Protein AF-A0A921GQU3-F1 (afdb_monomer)

Foldseek 3Di:
DAEAELVRVLVQLVVQLVVLCVVCVVVVVCVVVVHDDPPVVCLCVVQVQDSLNSSGFFAAQVYKYQLCSQADPVRQGPHDQADRVSDGPQWDWADDPPPDGIIIGGNVVVCCVVCVVVVVLLVLLVVLQDVVNDPADDQQVPLLQLQLLQPQDPVRDPPPVDDDPDDNVVSNVDLVVGQHADQAQVSLVSGDPVNNVRHPDHHDPVCSSVGNGNNDPVSVVCVVVSVVSCPNNDGD

Sequence (236 aa):
MRVLTAAEAAGARAAHEERADALTAAHRERKQRGEKHAVEDFLFTYYPFSPARLRRWHPGWRVGYEASADLDADGNPAIADVDEAGRRSWYVDEAGPEGTPAVRRADVERYLDERASAFSFMTRLLRASTLTRRRPEFGCFGLHEWAMVHRVPEGGQRHEDLPLRLSPTETDAVVERENLICSHLDAFRFFTPSAAPRNSMEPTRATQVDHDNPACLHVGMDLYKWAMKLTPLLPS

Mean predicted aligned error: 4.46 Å

Secondary structure (DSSP, 8-state):
-EEE-HHHHHHHHHHHHHHHHHHHHHHHHHHHTT---TTHHHHHHHS---HHHHTS--B-TTEEEEGGGGB-TTSSBSSTTB-TTSPBTTEEEEP-STTSPPEEEE-HHHHHHHHHHHHHHHHHHHHHTSTTTS----TTTTTHHHHTTTTPPTT--TTTTS--SS-HHHHHHHHHHSPB----HHHHTTS-TTTGGGBSS---TTTHHHH--TT-HHHHHHHHHHHHHHTTSSB-

pLDDT: mean 93.26, std 4.66, range [76.81, 98.31]

Organism: NCBI:txid173362

Structure (mmCIF, N/CA/C/O backbone):
data_AF-A0A921GQU3-F1
#
_entry.id   AF-A0A921GQU3-F1
#
loop_
_atom_site.group_PDB
_atom_site.id
_atom_site.type_symbol
_atom_site.label_atom_id
_atom_site.label_alt_id
_atom_site.label_comp_id
_atom_site.label_asym_id
_atom_site.label_entity_id
_atom_site.label_seq_id
_atom_site.pdbx_PDB_ins_code
_atom_site.Cartn_x
_atom_site.Cartn_y
_atom_site.Cartn_z
_atom_site.occupancy
_atom_site.B_iso_or_equiv
_atom_site.auth_seq_id
_atom_site.auth_comp_id
_atom_site.auth_asym_id
_atom_site.auth_atom_id
_atom_site.pdbx_PDB_model_num
ATOM 1 N N . MET A 1 1 ? 14.123 -14.969 -17.105 1.00 83.19 1 MET A N 1
ATOM 2 C CA . MET A 1 1 ? 13.448 -13.659 -16.981 1.00 83.19 1 MET A CA 1
ATOM 3 C C . MET A 1 1 ? 12.804 -13.360 -18.327 1.00 83.19 1 MET A C 1
ATOM 5 O O . MET A 1 1 ? 13.468 -13.596 -19.327 1.00 83.19 1 MET A O 1
ATOM 9 N N . ARG A 1 2 ? 11.529 -12.951 -18.384 1.00 95.19 2 ARG A N 1
ATOM 10 C CA . ARG A 1 2 ? 10.907 -12.515 -19.654 1.00 95.19 2 ARG A CA 1
ATOM 11 C C . ARG A 1 2 ? 11.438 -11.119 -19.980 1.00 95.19 2 ARG A C 1
ATOM 13 O O . ARG A 1 2 ? 11.508 -10.305 -19.066 1.00 95.19 2 ARG A O 1
ATOM 20 N N . VAL A 1 3 ? 11.795 -10.848 -21.231 1.00 96.88 3 VAL A N 1
ATOM 21 C CA . VAL A 1 3 ? 12.206 -9.508 -21.675 1.00 96.88 3 VAL A CA 1
ATOM 22 C C . VAL A 1 3 ? 11.140 -8.962 -22.615 1.00 96.88 3 VAL A C 1
ATOM 24 O O . VAL A 1 3 ? 10.698 -9.683 -23.506 1.00 96.88 3 VAL A O 1
ATOM 27 N N . LEU A 1 4 ? 10.684 -7.737 -22.360 1.00 98.00 4 LEU A N 1
ATOM 28 C CA . LEU A 1 4 ? 9.770 -7.004 -23.233 1.00 98.00 4 LEU A CA 1
ATOM 29 C C . LEU A 1 4 ? 10.567 -6.125 -24.197 1.00 98.00 4 LEU A C 1
ATOM 31 O O . LEU A 1 4 ? 11.513 -5.454 -23.785 1.00 98.00 4 LEU A O 1
ATOM 35 N N . THR A 1 5 ? 10.141 -6.085 -25.453 1.00 97.06 5 THR A N 1
ATOM 36 C CA . THR A 1 5 ? 10.584 -5.064 -26.413 1.00 97.06 5 THR A CA 1
ATOM 37 C C . THR A 1 5 ? 10.170 -3.666 -25.943 1.00 97.06 5 THR A C 1
ATOM 39 O O . THR A 1 5 ? 9.252 -3.522 -25.124 1.00 97.06 5 THR A O 1
ATOM 42 N N . ALA A 1 6 ? 10.782 -2.616 -26.493 1.00 95.25 6 ALA A N 1
ATOM 43 C CA . ALA A 1 6 ? 10.410 -1.243 -26.162 1.00 95.25 6 ALA A CA 1
ATOM 44 C C . ALA A 1 6 ? 8.920 -0.957 -26.422 1.00 95.25 6 ALA A C 1
ATOM 46 O O . ALA A 1 6 ? 8.252 -0.325 -25.603 1.00 95.25 6 ALA A O 1
ATOM 47 N N . ALA A 1 7 ? 8.370 -1.493 -27.518 1.00 96.12 7 ALA A N 1
ATOM 48 C CA . ALA A 1 7 ? 6.959 -1.341 -27.869 1.00 96.12 7 ALA A CA 1
ATOM 49 C C . ALA A 1 7 ? 6.021 -2.063 -26.884 1.00 96.12 7 ALA A C 1
ATOM 51 O O . ALA A 1 7 ? 5.015 -1.493 -26.460 1.00 96.12 7 ALA A O 1
ATOM 52 N N . GLU A 1 8 ? 6.350 -3.293 -26.475 1.00 98.00 8 GLU A N 1
ATOM 53 C CA . GLU A 1 8 ? 5.564 -4.027 -25.473 1.00 98.00 8 GLU A CA 1
ATOM 54 C C . GLU A 1 8 ? 5.584 -3.327 -24.109 1.00 98.00 8 GLU A C 1
ATOM 56 O O . GLU A 1 8 ? 4.548 -3.234 -23.448 1.00 98.00 8 GLU A O 1
ATOM 61 N N . ALA A 1 9 ? 6.746 -2.820 -23.688 1.00 97.38 9 ALA A N 1
ATOM 62 C CA . ALA A 1 9 ? 6.887 -2.084 -22.437 1.00 97.38 9 ALA A CA 1
ATOM 63 C C . ALA A 1 9 ? 6.115 -0.757 -22.467 1.00 97.38 9 ALA A C 1
ATOM 65 O O . ALA A 1 9 ? 5.384 -0.457 -21.523 1.00 97.38 9 ALA A O 1
ATOM 66 N N . ALA A 1 10 ? 6.195 -0.004 -23.569 1.00 95.50 10 ALA A N 1
ATOM 67 C CA . ALA A 1 10 ? 5.419 1.219 -23.758 1.00 95.50 10 ALA A CA 1
ATOM 68 C C . ALA A 1 10 ? 3.904 0.950 -23.730 1.00 95.50 10 ALA A C 1
ATOM 70 O O . ALA A 1 10 ? 3.165 1.680 -23.068 1.00 95.50 10 ALA A O 1
ATOM 71 N N . GLY A 1 11 ? 3.445 -0.128 -24.376 1.00 97.12 11 GLY A N 1
ATOM 72 C CA . GLY A 1 11 ? 2.043 -0.550 -24.338 1.00 97.12 11 GLY A CA 1
ATOM 73 C C . GLY A 1 11 ? 1.579 -0.953 -22.934 1.00 97.12 11 GLY A C 1
ATOM 74 O O . GLY A 1 11 ? 0.524 -0.512 -22.478 1.00 97.12 11 GLY A O 1
ATOM 75 N N . ALA A 1 12 ? 2.382 -1.739 -22.210 1.00 97.94 12 ALA A N 1
ATOM 76 C CA . ALA A 1 12 ? 2.083 -2.135 -20.832 1.00 97.94 12 ALA A CA 1
ATOM 77 C C . ALA A 1 12 ? 2.052 -0.932 -19.873 1.00 97.94 12 ALA A C 1
ATOM 79 O O . ALA A 1 12 ? 1.165 -0.853 -19.017 1.00 97.94 12 ALA A O 1
ATOM 80 N N . ARG A 1 13 ? 2.979 0.021 -20.049 1.00 96.94 13 ARG A N 1
ATOM 81 C CA . ARG A 1 13 ? 3.001 1.294 -19.322 1.00 96.94 13 ARG A CA 1
ATOM 82 C C . ARG A 1 13 ? 1.731 2.092 -19.586 1.00 96.94 13 ARG A C 1
ATOM 84 O O . ARG A 1 13 ? 1.039 2.418 -18.629 1.00 96.94 13 ARG A O 1
ATOM 91 N N . ALA A 1 14 ? 1.389 2.346 -20.849 1.00 96.56 14 ALA A N 1
ATOM 92 C CA . ALA A 1 14 ? 0.196 3.112 -21.212 1.00 96.56 14 ALA A CA 1
ATOM 93 C C . ALA A 1 14 ? -1.087 2.489 -20.634 1.00 96.56 14 ALA A C 1
ATOM 95 O O . ALA A 1 14 ? -1.894 3.188 -20.026 1.00 96.56 14 ALA A O 1
ATOM 96 N N . ALA A 1 15 ? -1.231 1.163 -20.725 1.00 98.31 15 ALA A N 1
ATOM 97 C CA . ALA A 1 15 ? -2.379 0.455 -20.162 1.00 98.31 15 ALA A CA 1
ATOM 98 C C . ALA A 1 15 ? -2.461 0.563 -18.628 1.00 98.31 15 ALA A C 1
ATOM 100 O O . ALA A 1 15 ? -3.554 0.592 -18.064 1.00 98.31 15 ALA A O 1
ATOM 101 N N . HIS A 1 16 ? -1.325 0.573 -17.922 1.00 97.94 16 HIS A N 1
ATOM 102 C CA . HIS A 1 16 ? -1.306 0.798 -16.472 1.00 97.94 16 HIS A CA 1
ATOM 103 C C . HIS A 1 16 ? -1.653 2.237 -16.109 1.00 97.94 16 HIS A C 1
ATOM 105 O O . HIS A 1 16 ? -2.463 2.471 -15.213 1.00 97.94 16 HIS A O 1
ATOM 111 N N . GLU A 1 17 ? -1.066 3.190 -16.825 1.00 97.25 17 GLU A N 1
ATOM 112 C CA . GLU A 1 17 ? -1.323 4.610 -16.634 1.00 97.25 17 GLU A CA 1
ATOM 113 C C . GLU A 1 17 ? -2.805 4.939 -16.815 1.00 97.25 17 GLU A C 1
ATOM 115 O O . GLU A 1 17 ? -3.371 5.604 -15.954 1.00 97.25 17 GLU A O 1
ATOM 120 N N . GLU A 1 18 ? -3.460 4.389 -17.840 1.00 98.31 18 GLU A N 1
ATOM 121 C CA . GLU A 1 18 ? -4.902 4.543 -18.064 1.00 98.31 18 GLU A CA 1
ATOM 122 C C . GLU A 1 18 ? -5.732 4.019 -16.880 1.00 98.31 18 GLU A C 1
ATOM 124 O O . GLU A 1 18 ? -6.615 4.720 -16.379 1.00 98.31 18 GLU A O 1
ATOM 129 N N . ARG A 1 19 ? -5.424 2.818 -16.365 1.00 98.12 19 ARG A N 1
ATOM 130 C CA . ARG A 1 19 ? -6.120 2.256 -15.190 1.00 98.12 19 ARG A CA 1
ATOM 131 C C . ARG A 1 19 ? -5.921 3.123 -13.949 1.00 98.12 19 ARG A C 1
ATOM 133 O O . ARG A 1 19 ? -6.881 3.406 -13.233 1.00 98.12 19 ARG A O 1
ATOM 140 N N . ALA A 1 20 ? -4.684 3.538 -13.680 1.00 96.81 20 ALA A N 1
ATOM 141 C CA . ALA A 1 20 ? -4.363 4.406 -12.552 1.00 96.81 20 ALA A CA 1
ATOM 142 C C . ALA A 1 20 ? -5.033 5.781 -12.691 1.00 96.81 20 ALA A C 1
ATOM 144 O O . ALA A 1 20 ? -5.489 6.363 -11.699 1.00 96.81 20 ALA A O 1
ATOM 145 N N . ASP A 1 21 ? -5.135 6.284 -13.921 1.00 97.56 21 ASP A N 1
ATOM 146 C CA . ASP A 1 21 ? -5.785 7.545 -14.220 1.00 97.56 21 ASP A CA 1
ATOM 147 C C 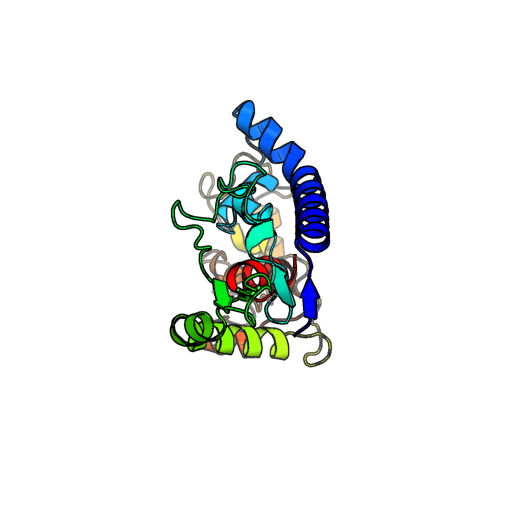. ASP A 1 21 ? -7.294 7.470 -14.016 1.00 97.56 21 ASP A C 1
ATOM 149 O O . ASP A 1 21 ? -7.850 8.370 -13.386 1.00 97.56 21 ASP A O 1
ATOM 153 N N . ALA A 1 22 ? -7.936 6.383 -14.439 1.00 97.94 22 ALA A N 1
ATOM 154 C CA . ALA A 1 22 ? -9.347 6.136 -14.170 1.00 97.94 22 ALA A CA 1
ATOM 155 C C . ALA A 1 22 ? -9.633 6.021 -12.661 1.00 97.94 22 ALA A C 1
ATOM 157 O O . ALA A 1 22 ? -10.546 6.669 -12.153 1.00 97.94 22 ALA A O 1
ATOM 158 N N . LEU A 1 23 ? -8.816 5.262 -11.919 1.00 95.56 23 LEU A N 1
ATOM 159 C CA . LEU A 1 23 ? -8.999 5.047 -10.476 1.00 95.56 23 LEU A CA 1
ATOM 160 C C . LEU A 1 23 ? -8.800 6.313 -9.631 1.00 95.56 23 LEU A C 1
ATOM 162 O O . LEU A 1 23 ? -9.312 6.389 -8.517 1.00 95.56 23 LEU A O 1
ATOM 166 N N . THR A 1 24 ? -8.043 7.297 -10.126 1.00 95.94 24 THR A N 1
ATOM 167 C CA . THR A 1 24 ? -7.704 8.513 -9.366 1.00 95.94 24 THR A CA 1
ATOM 168 C C . THR A 1 24 ? -8.337 9.793 -9.914 1.00 95.94 24 THR A C 1
ATOM 170 O O . THR A 1 24 ? -8.099 10.865 -9.352 1.00 95.94 24 THR A O 1
ATOM 173 N N . ALA A 1 25 ? -9.162 9.706 -10.965 1.00 96.31 25 ALA A N 1
ATOM 174 C CA . ALA A 1 25 ? -9.786 10.854 -11.628 1.00 96.31 25 ALA A CA 1
ATOM 175 C C . ALA A 1 25 ? -10.533 11.770 -10.645 1.00 96.31 25 ALA A C 1
ATOM 177 O O . ALA A 1 25 ? -10.170 12.940 -10.507 1.00 96.31 25 ALA A O 1
ATOM 178 N N . ALA A 1 26 ? -11.477 11.216 -9.877 1.00 95.12 26 ALA A N 1
ATOM 179 C CA . ALA A 1 26 ? -12.305 11.981 -8.945 1.00 95.12 26 ALA A CA 1
ATOM 180 C C . ALA A 1 26 ? -11.476 12.694 -7.856 1.00 95.12 26 ALA A C 1
ATOM 182 O O . ALA A 1 26 ? -11.699 13.872 -7.564 1.00 95.12 26 ALA A O 1
ATOM 183 N N . HIS A 1 27 ? -10.464 12.023 -7.291 1.00 94.38 27 HIS A N 1
ATOM 184 C CA . HIS A 1 27 ? -9.553 12.643 -6.324 1.00 94.38 27 HIS A CA 1
ATOM 185 C C . HIS A 1 27 ? -8.763 13.807 -6.935 1.00 94.38 27 HIS A C 1
ATOM 187 O O . HIS A 1 27 ? -8.648 14.864 -6.312 1.00 94.38 27 HIS A O 1
ATOM 193 N N . ARG A 1 28 ? -8.247 13.663 -8.162 1.00 94.12 28 ARG A N 1
ATOM 194 C CA . ARG A 1 28 ? -7.507 14.746 -8.830 1.00 94.12 28 ARG A CA 1
ATOM 195 C C . ARG A 1 28 ? -8.396 15.941 -9.158 1.00 94.12 28 ARG A C 1
ATOM 197 O O . ARG A 1 28 ? -7.975 17.069 -8.920 1.00 94.12 28 ARG A O 1
ATOM 204 N N . GLU A 1 29 ? -9.607 15.706 -9.655 1.00 95.88 29 GLU A N 1
ATOM 205 C CA . GLU A 1 29 ? -10.573 16.763 -9.979 1.00 95.88 29 GLU A CA 1
ATOM 206 C C . GLU A 1 29 ? -10.979 17.570 -8.741 1.00 95.88 29 GLU A C 1
ATOM 208 O O . GLU A 1 29 ? -11.019 18.801 -8.785 1.00 95.88 29 GLU A O 1
ATOM 213 N N . ARG A 1 30 ? -11.243 16.904 -7.608 1.00 95.75 30 ARG A N 1
ATOM 214 C CA . ARG A 1 30 ? -11.523 17.591 -6.334 1.00 95.75 30 ARG A CA 1
ATOM 215 C C . ARG A 1 30 ? -10.311 18.371 -5.838 1.00 95.75 30 ARG A C 1
ATOM 217 O O . ARG A 1 30 ? -10.444 19.537 -5.477 1.00 95.75 30 ARG A O 1
ATOM 224 N N . LYS A 1 31 ? -9.116 17.775 -5.904 1.00 92.94 31 LYS A N 1
ATOM 225 C CA . LYS A 1 31 ? -7.873 18.428 -5.475 1.00 92.94 31 LYS A CA 1
ATOM 226 C C . LYS A 1 31 ? -7.566 19.695 -6.276 1.00 92.94 31 LYS A C 1
ATOM 228 O O . LYS A 1 31 ? -7.137 20.680 -5.683 1.00 92.94 31 LYS A O 1
ATOM 233 N N . GLN A 1 32 ? -7.815 19.701 -7.587 1.00 94.00 32 GLN A N 1
ATOM 234 C CA . GLN A 1 32 ? -7.666 20.897 -8.429 1.00 94.00 32 GLN A CA 1
ATOM 235 C C . GLN A 1 32 ? -8.627 22.025 -8.030 1.00 94.00 32 GLN A C 1
ATOM 237 O O . GLN A 1 32 ? -8.279 23.196 -8.150 1.00 94.00 32 GLN A O 1
ATOM 242 N N . ARG A 1 33 ? -9.812 21.678 -7.516 1.00 96.56 33 ARG A N 1
ATOM 243 C CA . ARG A 1 33 ? -10.824 22.627 -7.026 1.00 96.56 33 ARG A CA 1
ATOM 244 C C . ARG A 1 33 ? -10.669 22.978 -5.539 1.00 96.56 33 ARG A C 1
ATOM 246 O O . ARG A 1 33 ? -11.445 23.773 -5.025 1.00 96.56 33 ARG A O 1
ATOM 253 N N . GLY A 1 34 ? -9.682 22.405 -4.844 1.00 94.62 34 GLY A N 1
ATOM 254 C CA . GLY A 1 34 ? -9.485 22.598 -3.403 1.00 94.62 34 GLY A CA 1
ATOM 255 C C . GLY A 1 34 ? -10.554 21.934 -2.524 1.00 94.62 34 GLY A C 1
ATOM 256 O O . GLY A 1 34 ? -10.691 22.289 -1.355 1.00 94.62 34 GLY A O 1
ATOM 257 N N . GLU A 1 35 ? -11.312 20.980 -3.066 1.00 94.56 35 GLU A N 1
ATOM 258 C CA . GLU A 1 35 ? -12.376 20.276 -2.349 1.00 94.56 35 GLU A CA 1
ATOM 259 C C . GLU A 1 35 ? -11.834 19.069 -1.581 1.00 94.56 35 GLU A C 1
ATOM 261 O O . GLU A 1 35 ? -11.020 18.303 -2.102 1.00 94.56 35 GLU A O 1
ATOM 266 N N . LYS A 1 36 ? -12.325 18.878 -0.352 1.00 90.94 36 LYS A N 1
ATOM 267 C CA . LYS A 1 36 ? -11.983 17.728 0.491 1.00 90.94 36 LYS A CA 1
ATOM 268 C C . LYS A 1 36 ? -13.001 16.605 0.332 1.00 90.94 36 LYS A C 1
ATOM 270 O O . LYS A 1 36 ? -14.198 16.850 0.209 1.00 90.94 36 LYS A O 1
ATOM 275 N N . HIS A 1 37 ? -12.531 15.370 0.431 1.00 91.25 37 HIS A N 1
ATOM 276 C CA . HIS A 1 37 ? -13.357 14.178 0.525 1.00 91.25 37 HIS A CA 1
ATOM 277 C C . HIS A 1 37 ? -12.858 13.279 1.658 1.00 91.25 37 HIS A C 1
ATOM 279 O O . HIS A 1 37 ? -11.796 12.665 1.560 1.00 91.25 37 HIS A O 1
ATOM 285 N N . ALA A 1 38 ? -13.665 13.141 2.712 1.00 84.12 38 ALA A N 1
ATOM 286 C CA . ALA A 1 38 ? -13.252 12.529 3.976 1.00 84.12 38 ALA A CA 1
ATOM 287 C C . ALA A 1 38 ? -12.693 11.095 3.853 1.00 84.12 38 ALA A C 1
ATOM 289 O O . ALA A 1 38 ? -11.791 10.733 4.603 1.00 84.12 38 ALA A O 1
ATOM 290 N N . VAL A 1 39 ? -13.191 10.293 2.901 1.00 85.50 39 VAL A N 1
ATOM 291 C CA . VAL A 1 39 ? -12.731 8.904 2.688 1.00 85.50 39 VAL A CA 1
ATOM 292 C C . VAL A 1 39 ? -11.579 8.814 1.681 1.00 85.50 39 VAL A C 1
ATOM 294 O O . VAL A 1 39 ? -10.496 8.351 2.019 1.00 85.50 39 VAL A O 1
ATOM 297 N N . GLU A 1 40 ? -11.780 9.254 0.437 1.00 88.56 40 GLU A N 1
ATOM 298 C CA . GLU A 1 40 ? -10.748 9.155 -0.605 1.00 88.56 40 GLU A CA 1
ATOM 299 C C . GLU A 1 40 ? -9.445 9.899 -0.270 1.00 88.56 40 GLU A C 1
ATOM 301 O O . GLU A 1 40 ? -8.365 9.379 -0.546 1.00 88.56 40 GLU A O 1
ATOM 306 N N . ASP A 1 41 ? -9.498 11.073 0.367 1.00 88.38 41 ASP A N 1
ATOM 307 C CA . ASP A 1 41 ? -8.269 11.798 0.722 1.00 88.38 41 ASP A CA 1
ATOM 308 C C . ASP A 1 41 ? -7.492 11.076 1.829 1.00 88.38 41 ASP A C 1
ATOM 310 O O . ASP A 1 41 ? -6.255 11.100 1.861 1.00 88.38 41 ASP A O 1
ATOM 314 N N . PHE A 1 42 ? -8.209 10.372 2.711 1.00 87.00 42 PHE A N 1
ATOM 315 C CA . PHE A 1 42 ? -7.597 9.559 3.751 1.00 87.00 42 PHE A CA 1
ATOM 316 C C . PHE A 1 42 ? -6.743 8.437 3.156 1.00 87.00 42 PHE A C 1
ATOM 318 O O . PHE A 1 42 ? -5.673 8.176 3.696 1.00 87.00 42 PHE A O 1
ATOM 325 N N . LEU A 1 43 ? -7.119 7.843 2.014 1.00 87.38 43 LEU A N 1
ATOM 326 C CA . LEU A 1 43 ? -6.326 6.791 1.360 1.00 87.38 43 LEU A CA 1
ATOM 327 C C . LEU A 1 43 ? -4.877 7.239 1.108 1.00 87.38 43 LEU A C 1
ATOM 329 O O . LEU A 1 43 ? -3.939 6.513 1.435 1.00 87.38 43 LEU A O 1
ATOM 333 N N . PHE A 1 44 ? -4.701 8.451 0.578 1.00 87.69 44 PHE A N 1
ATOM 334 C CA . PHE A 1 44 ? -3.394 9.012 0.213 1.00 87.69 44 PHE A CA 1
ATOM 335 C C . PHE A 1 44 ? -2.650 9.664 1.383 1.00 87.69 44 PHE A C 1
ATOM 337 O O . PHE A 1 44 ? -1.451 9.931 1.285 1.00 87.69 44 PHE A O 1
ATOM 344 N N . THR A 1 45 ? -3.357 9.928 2.482 1.00 85.69 45 THR A N 1
ATOM 345 C CA . THR A 1 45 ? -2.772 10.477 3.711 1.00 85.69 45 THR A CA 1
ATOM 346 C C . THR A 1 45 ? -2.323 9.355 4.650 1.00 85.69 45 THR A C 1
ATOM 348 O O . THR A 1 45 ? -1.252 9.429 5.247 1.00 85.69 45 THR A O 1
ATOM 351 N N . TYR A 1 46 ? -3.123 8.292 4.750 1.00 88.12 46 TYR A N 1
ATOM 352 C CA . TYR A 1 46 ? -2.851 7.113 5.567 1.00 88.12 46 TYR A CA 1
ATOM 353 C C . TYR A 1 46 ? -1.786 6.219 4.931 1.00 88.12 46 TYR A C 1
ATOM 355 O O . TYR A 1 46 ? -0.831 5.816 5.598 1.00 88.12 46 TYR A O 1
ATOM 363 N N . TYR A 1 47 ? -1.905 5.955 3.627 1.00 89.06 47 TYR A N 1
ATOM 364 C CA . TYR A 1 47 ? -0.862 5.303 2.849 1.00 89.06 47 TYR A CA 1
ATOM 365 C C . TYR A 1 47 ? -0.146 6.360 2.002 1.00 89.06 47 TYR A C 1
ATOM 367 O O . TYR A 1 47 ? -0.759 6.897 1.081 1.00 89.06 47 TYR A O 1
ATOM 375 N N . PRO A 1 48 ? 1.146 6.657 2.251 1.00 87.19 48 PRO A N 1
ATOM 376 C CA . PRO A 1 48 ? 1.892 7.705 1.545 1.00 87.19 48 PRO A CA 1
ATOM 377 C C . PRO A 1 48 ? 2.288 7.290 0.109 1.00 87.19 48 PRO A C 1
ATOM 379 O O . PRO A 1 48 ? 3.453 7.368 -0.303 1.00 87.19 48 PRO A O 1
ATOM 382 N N . PHE A 1 49 ? 1.307 6.837 -0.672 1.00 91.50 49 PHE A N 1
ATOM 383 C CA . PHE A 1 49 ? 1.415 6.404 -2.057 1.00 91.50 49 PHE A CA 1
ATOM 384 C C . PHE A 1 49 ? 0.558 7.302 -2.940 1.00 91.50 49 PHE A C 1
ATOM 386 O O . PHE A 1 49 ? -0.611 7.027 -3.186 1.00 91.50 49 PHE A O 1
ATOM 393 N N . SER A 1 50 ? 1.134 8.424 -3.369 1.00 92.56 50 SER A N 1
ATOM 394 C CA . SER A 1 50 ? 0.409 9.438 -4.138 1.00 92.56 50 SER A CA 1
ATOM 395 C C . SER A 1 50 ? -0.132 8.895 -5.470 1.00 92.56 50 SER A C 1
ATOM 397 O O . SER A 1 50 ? 0.450 7.957 -6.021 1.00 92.56 50 SER A O 1
ATOM 399 N N . PRO A 1 51 ? -1.157 9.540 -6.065 1.00 93.69 51 PRO A N 1
ATOM 400 C CA . PRO A 1 51 ? -1.640 9.189 -7.404 1.00 93.69 51 PRO A CA 1
ATOM 401 C C . PRO A 1 51 ? -0.520 9.120 -8.451 1.00 93.69 51 PRO A C 1
ATOM 403 O O . PRO A 1 51 ? -0.476 8.202 -9.261 1.00 93.69 51 PRO A O 1
ATOM 406 N N . ALA A 1 52 ? 0.452 10.036 -8.379 1.00 93.06 52 ALA A N 1
ATOM 407 C CA . ALA A 1 52 ? 1.607 10.043 -9.275 1.00 93.06 52 ALA A CA 1
ATOM 408 C C . ALA A 1 52 ? 2.533 8.828 -9.090 1.00 93.06 52 ALA A C 1
ATOM 410 O O . ALA A 1 52 ? 3.140 8.386 -10.057 1.00 93.06 52 ALA A O 1
ATOM 411 N N . ARG A 1 53 ? 2.665 8.286 -7.869 1.00 93.31 53 ARG A N 1
ATOM 412 C CA . ARG A 1 53 ? 3.410 7.038 -7.627 1.00 93.31 53 ARG A CA 1
ATOM 413 C C . ARG A 1 53 ? 2.609 5.819 -8.074 1.00 93.31 53 ARG A C 1
ATOM 415 O O . ARG A 1 53 ? 3.190 4.938 -8.689 1.00 93.31 53 ARG A O 1
ATOM 422 N N . LEU A 1 54 ? 1.299 5.802 -7.821 1.00 94.31 54 LEU A N 1
ATOM 423 C CA . LEU A 1 54 ? 0.398 4.740 -8.280 1.00 94.31 54 LEU A CA 1
ATOM 424 C C . LEU A 1 54 ? 0.391 4.614 -9.808 1.00 94.31 54 LEU A C 1
ATOM 426 O O . LEU A 1 54 ? 0.389 3.504 -10.330 1.00 94.31 54 LEU A O 1
ATOM 430 N N . ARG A 1 55 ? 0.460 5.745 -10.516 1.00 95.44 55 ARG A N 1
ATOM 431 C CA . ARG A 1 55 ? 0.539 5.812 -11.980 1.00 95.44 55 ARG A CA 1
ATOM 432 C C . ARG A 1 55 ? 1.845 5.248 -12.558 1.00 95.44 55 ARG A C 1
ATOM 434 O O . ARG A 1 55 ? 1.888 4.938 -13.742 1.00 95.44 55 ARG A O 1
ATOM 441 N N . ARG A 1 56 ? 2.911 5.081 -11.762 1.00 95.38 56 ARG A N 1
ATOM 442 C CA . ARG A 1 56 ? 4.183 4.524 -12.257 1.00 95.38 56 ARG A CA 1
ATOM 443 C C . ARG A 1 56 ? 4.037 3.035 -12.522 1.00 95.38 56 ARG A C 1
ATOM 445 O O . ARG A 1 56 ? 3.645 2.271 -11.643 1.00 95.38 56 ARG A O 1
ATOM 452 N N . TRP A 1 57 ? 4.391 2.638 -13.735 1.00 96.62 57 TRP A N 1
ATOM 453 C CA . TRP A 1 57 ? 4.359 1.247 -14.152 1.00 96.62 57 TRP A CA 1
ATOM 454 C C . TRP A 1 57 ? 5.609 0.490 -13.697 1.00 96.62 57 TRP A C 1
ATOM 456 O O . TRP A 1 57 ? 6.741 0.948 -13.886 1.00 96.62 57 TRP A O 1
ATOM 466 N N . HIS A 1 58 ? 5.407 -0.699 -13.138 1.00 96.44 58 HIS A N 1
ATOM 467 C CA . HIS A 1 58 ? 6.456 -1.628 -12.749 1.00 96.44 58 HIS A CA 1
ATOM 468 C C . HIS A 1 58 ? 6.150 -3.013 -13.343 1.00 96.44 58 HIS A C 1
ATOM 470 O O . HIS A 1 58 ? 5.086 -3.566 -13.077 1.00 96.44 58 HIS A O 1
ATOM 476 N N . PRO A 1 59 ? 7.058 -3.623 -14.126 1.00 96.88 59 PRO A N 1
ATOM 477 C CA . PRO A 1 59 ? 6.818 -4.942 -14.722 1.00 96.88 59 PRO A CA 1
ATOM 478 C C . PRO A 1 59 ? 6.985 -6.110 -13.729 1.00 96.88 59 PRO A C 1
ATOM 480 O O . PRO A 1 59 ? 6.657 -7.255 -14.046 1.00 96.88 59 PRO A O 1
ATOM 483 N N . GLY A 1 60 ? 7.493 -5.835 -12.524 1.00 97.50 60 GLY A N 1
ATOM 484 C CA . GLY A 1 60 ? 7.844 -6.831 -11.517 1.00 97.50 60 GLY A CA 1
ATOM 485 C C . GLY A 1 60 ? 9.227 -7.460 -11.726 1.00 97.50 60 GLY A C 1
ATOM 486 O O . GLY A 1 60 ? 9.839 -7.367 -12.786 1.00 97.50 60 GLY A O 1
ATOM 487 N N . TRP A 1 61 ? 9.732 -8.146 -10.700 1.00 96.81 61 TRP A N 1
ATOM 488 C CA . TRP A 1 61 ? 11.125 -8.620 -10.647 1.00 96.81 61 TRP A CA 1
ATOM 489 C C . TRP A 1 61 ? 11.482 -9.714 -11.663 1.00 96.81 61 TRP A C 1
ATOM 491 O O . TRP A 1 61 ? 12.655 -9.965 -11.923 1.00 96.81 61 TRP A O 1
ATOM 501 N N . ARG A 1 62 ? 10.480 -10.403 -12.225 1.00 96.94 62 ARG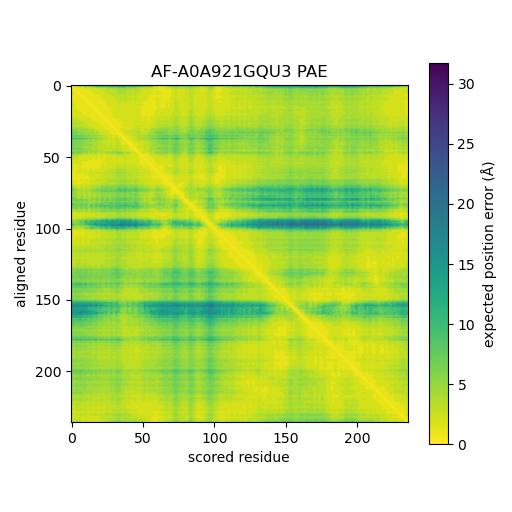 A N 1
ATOM 502 C CA . ARG A 1 62 ? 10.677 -11.498 -13.196 1.00 96.94 62 ARG A CA 1
ATOM 503 C C . ARG A 1 62 ? 10.726 -11.032 -14.647 1.00 96.94 62 ARG A C 1
ATOM 505 O O . ARG A 1 62 ? 10.865 -11.879 -15.542 1.00 96.94 62 ARG A O 1
ATOM 512 N N . VAL A 1 63 ? 10.578 -9.731 -14.874 1.00 98.00 63 VAL A N 1
ATOM 513 C CA . VAL A 1 63 ? 10.449 -9.136 -16.197 1.00 98.00 63 VAL A CA 1
ATOM 514 C C . VAL A 1 63 ? 11.455 -7.997 -16.343 1.00 98.00 63 VAL A C 1
ATOM 516 O O . VAL A 1 63 ? 11.492 -7.079 -15.526 1.00 98.00 63 VAL A O 1
ATOM 519 N N . GLY A 1 64 ? 12.269 -8.078 -17.391 1.00 97.31 64 GLY A N 1
ATOM 520 C CA . GLY A 1 64 ? 13.069 -6.965 -17.894 1.00 97.31 64 GLY A CA 1
ATOM 521 C C . GLY A 1 64 ? 12.418 -6.359 -19.137 1.00 97.31 64 GLY A C 1
ATOM 522 O O . GLY A 1 64 ? 11.489 -6.938 -19.704 1.00 97.31 64 GLY A O 1
ATOM 523 N N . TYR A 1 65 ? 12.893 -5.203 -19.572 1.00 97.12 65 TYR A N 1
ATOM 524 C CA . TYR A 1 65 ? 12.447 -4.545 -20.798 1.00 97.12 65 TYR A CA 1
ATOM 525 C C . TYR A 1 65 ? 13.592 -3.769 -21.435 1.00 97.12 65 TYR A C 1
ATOM 527 O O . TYR A 1 65 ? 14.536 -3.397 -20.746 1.00 97.12 65 TYR A O 1
ATOM 535 N N . GLU A 1 66 ? 13.535 -3.536 -22.741 1.00 96.06 66 GLU A N 1
ATOM 536 C CA . GLU A 1 66 ? 14.519 -2.689 -23.421 1.00 96.06 66 GLU A CA 1
ATOM 537 C C . GLU A 1 66 ? 14.539 -1.285 -22.792 1.00 96.06 66 GLU A C 1
ATOM 539 O O . GLU A 1 66 ? 13.506 -0.619 -22.711 1.00 96.06 66 GLU A O 1
ATOM 544 N N . ALA A 1 67 ? 15.710 -0.829 -22.337 1.00 93.88 67 ALA A N 1
ATOM 545 C CA . ALA A 1 67 ? 15.863 0.433 -21.603 1.00 93.88 67 ALA A CA 1
ATOM 546 C C . ALA A 1 67 ? 15.439 1.667 -22.427 1.00 93.88 67 ALA A C 1
ATOM 548 O O . ALA A 1 67 ? 15.025 2.680 -21.864 1.00 93.88 67 ALA A O 1
ATOM 549 N N . SER A 1 68 ? 15.470 1.556 -23.759 1.00 92.00 68 SER A N 1
ATOM 550 C CA . SER A 1 68 ? 14.959 2.562 -24.697 1.00 92.00 68 SER A CA 1
ATOM 551 C C . SER A 1 68 ? 13.460 2.839 -24.551 1.00 92.00 68 SER A C 1
ATOM 553 O O . SER A 1 68 ? 13.009 3.894 -24.982 1.00 92.00 68 SER A O 1
ATOM 555 N N . ALA A 1 69 ? 12.681 1.958 -23.911 1.00 94.06 69 ALA A N 1
ATOM 556 C CA . ALA A 1 69 ? 11.253 2.187 -23.670 1.00 94.06 69 ALA A CA 1
ATOM 557 C C . ALA A 1 69 ? 10.974 3.416 -22.786 1.00 94.06 69 ALA A C 1
ATOM 559 O O . ALA A 1 69 ? 9.869 3.970 -22.805 1.00 94.06 69 ALA A O 1
ATOM 560 N N . ASP A 1 70 ? 11.956 3.817 -21.978 1.00 92.69 70 ASP A N 1
ATOM 561 C CA . ASP A 1 70 ? 11.859 4.945 -21.053 1.00 92.69 70 ASP A CA 1
ATOM 562 C C . ASP A 1 70 ? 12.305 6.271 -21.678 1.00 92.69 70 ASP A C 1
ATOM 564 O O . ASP A 1 70 ? 12.285 7.291 -20.990 1.00 92.69 70 ASP A O 1
ATOM 568 N N . LEU A 1 71 ? 12.682 6.269 -22.957 1.00 89.25 71 LEU A N 1
ATOM 569 C CA . LEU A 1 71 ? 13.092 7.453 -23.704 1.00 89.25 71 LEU A CA 1
ATOM 570 C C . LEU A 1 71 ? 12.063 7.782 -24.794 1.00 89.25 71 LEU A C 1
ATOM 572 O O . LEU A 1 71 ? 11.385 6.894 -25.315 1.00 89.25 71 LEU A O 1
ATOM 576 N N . ASP A 1 72 ? 11.925 9.063 -25.120 1.00 88.44 72 ASP A N 1
ATOM 577 C CA . ASP A 1 72 ? 11.171 9.519 -26.285 1.00 88.44 72 ASP A CA 1
ATOM 578 C C . ASP A 1 72 ? 12.015 9.448 -27.574 1.00 88.44 72 ASP A C 1
ATOM 580 O O . ASP A 1 72 ? 13.156 8.980 -27.576 1.00 88.44 72 ASP A O 1
ATOM 584 N N . ALA A 1 73 ? 11.438 9.884 -28.698 1.00 86.25 73 ALA A N 1
ATOM 585 C CA . ALA A 1 73 ? 12.105 9.854 -30.001 1.00 86.25 73 ALA A CA 1
ATOM 586 C C . ALA A 1 73 ? 13.359 10.747 -30.069 1.00 86.25 73 ALA A C 1
ATOM 588 O O . ALA A 1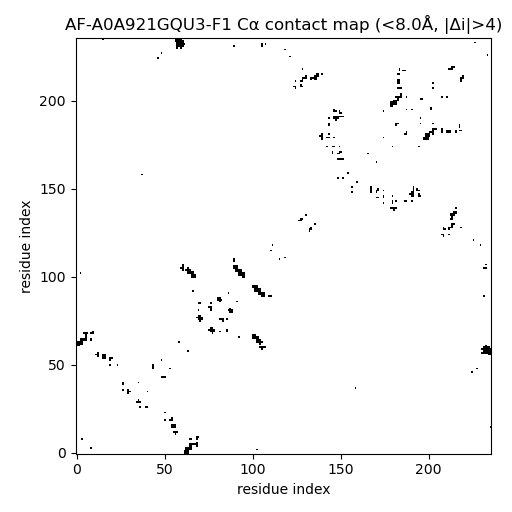 73 ? 14.240 10.489 -30.890 1.00 86.25 73 ALA A O 1
ATOM 589 N N . ASP A 1 74 ? 13.443 11.757 -29.203 1.00 86.69 74 ASP A N 1
ATOM 590 C CA . ASP A 1 74 ? 14.556 12.700 -29.109 1.00 86.69 74 ASP A CA 1
ATOM 591 C C . ASP A 1 74 ? 15.601 12.252 -28.064 1.00 86.69 74 ASP A C 1
ATOM 593 O O . ASP A 1 74 ? 16.628 12.906 -27.883 1.00 86.69 74 ASP A O 1
ATOM 597 N N . GLY A 1 75 ? 15.365 11.119 -27.390 1.00 84.69 75 GLY A N 1
ATOM 598 C CA . GLY A 1 75 ? 16.244 10.562 -26.365 1.00 84.69 75 GLY A CA 1
ATOM 599 C C . GLY A 1 75 ? 16.055 11.166 -24.971 1.00 84.69 75 GLY A C 1
ATOM 600 O O . GLY A 1 75 ? 16.875 10.900 -24.091 1.00 84.69 75 GLY A O 1
ATOM 601 N N . ASN A 1 76 ? 15.000 11.953 -24.739 1.00 87.38 76 ASN A N 1
ATOM 602 C CA . ASN A 1 76 ? 14.686 12.494 -23.417 1.00 87.38 76 ASN A CA 1
ATOM 603 C C . ASN A 1 76 ? 13.878 11.486 -22.581 1.00 87.38 76 ASN A C 1
ATOM 605 O O . ASN A 1 76 ? 13.181 10.641 -23.145 1.00 87.38 76 ASN A O 1
ATOM 609 N N . PRO A 1 77 ? 13.902 11.572 -21.237 1.00 89.06 77 PRO A N 1
ATOM 610 C CA . PRO A 1 77 ? 13.086 10.713 -20.385 1.00 89.06 77 PRO A CA 1
ATOM 611 C C . PRO A 1 77 ? 11.581 10.835 -20.679 1.00 89.06 77 PRO A C 1
ATOM 613 O O . PRO A 1 77 ? 10.971 11.883 -20.476 1.00 89.06 77 PRO A O 1
ATOM 616 N N . ALA A 1 78 ? 10.958 9.726 -21.074 1.00 87.12 78 ALA A N 1
ATOM 617 C CA . ALA A 1 78 ? 9.513 9.609 -21.274 1.00 87.12 78 ALA A CA 1
ATOM 618 C C . ALA A 1 78 ? 8.741 9.387 -19.958 1.00 87.12 78 ALA A C 1
ATOM 620 O O . ALA A 1 78 ? 7.508 9.395 -19.951 1.00 87.12 78 ALA A O 1
ATOM 621 N N . ILE A 1 79 ? 9.444 9.154 -18.841 1.00 88.69 79 ILE A N 1
ATOM 622 C CA . ILE A 1 79 ? 8.857 8.911 -17.515 1.00 88.69 79 ILE A CA 1
ATOM 623 C C . ILE A 1 79 ? 9.550 9.723 -16.420 1.00 88.69 79 ILE A C 1
ATOM 625 O O . ILE A 1 79 ? 10.731 10.043 -16.497 1.00 88.69 79 ILE A O 1
ATOM 629 N N . ALA A 1 80 ? 8.804 10.024 -15.356 1.00 84.75 80 ALA A N 1
ATOM 630 C CA . ALA A 1 80 ? 9.235 10.940 -14.298 1.00 84.75 80 ALA A CA 1
ATOM 631 C C . ALA A 1 80 ? 10.180 10.333 -13.239 1.00 84.75 80 ALA A C 1
ATOM 633 O O . ALA A 1 80 ? 10.646 11.054 -12.359 1.00 84.75 80 ALA A O 1
ATOM 634 N N . ASP A 1 81 ? 10.398 9.015 -13.227 1.00 86.75 81 ASP A N 1
ATOM 635 C CA . ASP A 1 81 ? 11.302 8.323 -12.290 1.00 86.75 81 ASP A CA 1
ATOM 636 C C . ASP A 1 81 ? 12.631 7.890 -12.929 1.00 86.75 81 ASP A C 1
ATOM 638 O O . ASP A 1 81 ? 13.334 7.043 -12.370 1.00 86.75 81 ASP A O 1
ATOM 642 N N . VAL A 1 82 ? 12.970 8.514 -14.060 1.00 87.75 82 VAL A N 1
ATOM 643 C CA . VAL A 1 82 ? 14.252 8.413 -14.760 1.00 87.75 82 VAL A CA 1
ATOM 644 C C . VAL A 1 82 ? 14.998 9.740 -14.640 1.00 87.75 82 VAL A C 1
ATOM 646 O O . VAL A 1 82 ? 14.408 10.802 -14.827 1.00 87.75 82 VAL A O 1
ATOM 649 N N . ASP A 1 83 ? 16.278 9.682 -14.269 1.00 83.12 83 ASP A N 1
ATOM 650 C CA . ASP A 1 83 ? 17.140 10.864 -14.195 1.00 83.12 83 ASP A CA 1
ATOM 651 C C . ASP A 1 83 ? 17.711 11.262 -15.570 1.00 83.12 83 ASP A C 1
ATOM 653 O O . ASP A 1 83 ? 17.554 10.550 -16.560 1.00 83.12 83 ASP A O 1
ATOM 657 N N . GLU A 1 84 ? 18.391 12.409 -15.641 1.00 76.81 84 GLU A N 1
ATOM 658 C CA . GLU A 1 84 ? 19.007 12.918 -16.882 1.00 76.81 84 GLU A CA 1
ATOM 659 C C . GLU A 1 84 ? 20.068 11.972 -17.469 1.00 76.81 84 GLU A C 1
ATOM 661 O O . GLU A 1 84 ? 20.348 12.019 -18.663 1.00 76.81 84 GLU A O 1
ATOM 666 N N . ALA A 1 85 ? 20.647 11.089 -16.649 1.00 78.19 85 ALA A N 1
ATOM 667 C CA . ALA A 1 85 ? 21.583 10.059 -17.097 1.00 78.19 85 ALA A CA 1
ATOM 668 C C . ALA A 1 85 ? 20.865 8.775 -17.551 1.00 78.19 85 ALA A C 1
ATOM 670 O O . ALA A 1 85 ? 21.505 7.740 -17.742 1.00 78.19 85 ALA A O 1
ATOM 671 N N . GLY A 1 86 ? 19.538 8.818 -17.678 1.00 78.62 86 GLY A N 1
ATOM 672 C CA . GLY A 1 86 ? 18.704 7.701 -18.083 1.00 78.62 86 GLY A CA 1
ATOM 673 C C . GLY A 1 86 ? 18.472 6.674 -16.981 1.00 78.62 86 GLY A C 1
ATOM 674 O O . GLY A 1 86 ? 17.781 5.697 -17.241 1.00 78.62 86 GLY A O 1
ATOM 675 N N . ARG A 1 87 ? 18.983 6.847 -15.754 1.00 84.50 87 ARG A N 1
ATOM 676 C CA . ARG A 1 87 ? 18.869 5.835 -14.693 1.00 84.50 87 ARG A CA 1
ATOM 677 C C . ARG A 1 87 ? 17.509 5.895 -14.023 1.00 84.50 87 ARG A C 1
ATOM 679 O O . ARG A 1 87 ? 17.055 6.955 -13.594 1.00 84.50 87 ARG A O 1
ATOM 686 N N . ARG A 1 88 ? 16.901 4.727 -13.835 1.00 92.12 88 ARG A N 1
ATOM 687 C CA . ARG A 1 88 ? 15.633 4.581 -13.121 1.00 92.12 88 ARG A CA 1
ATOM 688 C C . ARG A 1 88 ? 15.859 4.091 -11.692 1.00 92.12 88 ARG A C 1
ATOM 690 O O . ARG A 1 88 ? 16.571 3.119 -11.457 1.00 92.12 88 ARG A O 1
ATOM 697 N N . SER A 1 89 ? 15.238 4.745 -10.713 1.00 89.50 89 SER A N 1
ATOM 698 C CA . SER A 1 89 ? 15.388 4.364 -9.298 1.00 89.50 89 SER A CA 1
ATOM 699 C C . SER A 1 89 ? 14.886 2.936 -9.034 1.00 89.50 89 SER A C 1
ATOM 701 O O . SER A 1 89 ? 13.754 2.627 -9.395 1.00 89.50 89 SER A O 1
ATOM 703 N N . TRP A 1 90 ? 15.685 2.104 -8.348 1.00 94.00 90 TRP A N 1
ATOM 704 C CA . TRP A 1 90 ? 15.434 0.667 -8.093 1.00 94.00 90 TRP A CA 1
ATOM 705 C C . TRP A 1 90 ? 15.543 -0.253 -9.315 1.00 94.00 90 TRP A C 1
ATOM 707 O O . TRP A 1 90 ? 15.051 -1.383 -9.277 1.00 94.00 90 TRP A O 1
ATOM 717 N N . TYR A 1 91 ? 16.188 0.207 -10.384 1.00 96.62 91 TYR A N 1
ATOM 718 C CA . TYR A 1 91 ? 16.458 -0.589 -11.574 1.00 96.62 91 TYR A CA 1
ATOM 719 C C . TYR A 1 91 ? 17.949 -0.601 -11.900 1.00 96.62 91 TYR A C 1
ATOM 721 O O . TYR A 1 91 ? 18.680 0.327 -11.557 1.00 96.62 91 TYR A O 1
ATOM 729 N N . VAL A 1 92 ? 18.357 -1.656 -12.598 1.00 95.94 92 VAL A N 1
ATOM 730 C CA . VAL A 1 92 ? 19.678 -1.810 -13.210 1.00 95.94 92 VAL A CA 1
ATOM 731 C C . VAL A 1 92 ? 19.516 -2.087 -14.695 1.00 95.94 92 VAL A C 1
ATOM 733 O O . VAL A 1 92 ? 18.557 -2.753 -15.103 1.00 95.94 92 VAL A O 1
ATOM 736 N N . ASP A 1 93 ? 20.472 -1.589 -15.474 1.00 95.19 93 ASP A N 1
ATOM 737 C CA . ASP A 1 93 ? 20.570 -1.847 -16.905 1.00 95.19 93 ASP A CA 1
ATOM 738 C C . ASP A 1 93 ? 21.683 -2.861 -17.156 1.00 95.19 93 ASP A C 1
ATOM 740 O O . ASP A 1 93 ? 22.825 -2.680 -16.734 1.00 95.19 93 ASP A O 1
ATOM 744 N N . GLU A 1 94 ? 21.340 -3.936 -17.853 1.00 93.81 94 GLU A N 1
ATOM 745 C CA . GLU A 1 94 ? 22.272 -4.962 -18.294 1.00 93.81 94 GLU A CA 1
ATOM 746 C C . GLU A 1 94 ? 22.569 -4.751 -19.774 1.00 93.81 94 GLU A C 1
ATOM 748 O O . GLU A 1 94 ? 21.666 -4.773 -20.616 1.00 93.81 94 GLU A O 1
ATOM 753 N N . ALA A 1 95 ? 23.845 -4.542 -20.098 1.00 91.19 95 ALA A N 1
ATOM 754 C CA . ALA A 1 95 ? 24.283 -4.482 -21.483 1.00 91.19 95 ALA A CA 1
ATOM 755 C C . ALA A 1 95 ? 24.065 -5.847 -22.149 1.00 91.19 95 ALA A C 1
ATOM 757 O O . ALA A 1 95 ? 24.504 -6.879 -21.636 1.00 91.19 95 ALA A O 1
ATOM 758 N N . GLY A 1 96 ? 23.381 -5.848 -23.290 1.00 81.06 96 GLY A N 1
ATOM 759 C CA . GLY A 1 96 ? 23.287 -7.029 -24.135 1.00 81.06 96 GLY A CA 1
ATOM 760 C C . GLY A 1 96 ? 24.541 -7.211 -25.005 1.00 81.06 96 GLY A C 1
ATOM 761 O O . GLY A 1 96 ? 25.436 -6.360 -24.996 1.00 81.06 96 GLY A O 1
ATOM 762 N N . PRO A 1 97 ? 24.628 -8.313 -25.774 1.00 85.38 97 PRO A N 1
ATOM 763 C CA . PRO A 1 97 ? 25.621 -8.464 -26.835 1.00 85.38 97 PRO A CA 1
ATOM 764 C C . PRO A 1 97 ? 25.658 -7.260 -27.783 1.00 85.38 97 PRO A C 1
ATOM 766 O O . PRO A 1 97 ? 24.672 -6.533 -27.928 1.00 85.38 97 PRO A O 1
ATOM 769 N N . GLU A 1 98 ? 26.781 -7.074 -28.472 1.00 85.75 98 GLU A N 1
ATOM 770 C CA . GLU A 1 98 ? 26.943 -5.995 -29.446 1.00 85.75 98 GLU A CA 1
ATOM 771 C C . GLU A 1 98 ? 25.785 -5.977 -30.462 1.00 85.75 98 GLU A C 1
ATOM 773 O O . GLU A 1 98 ? 25.411 -7.007 -31.025 1.00 85.75 98 GLU A O 1
ATOM 778 N N . GLY A 1 99 ? 25.174 -4.803 -30.647 1.00 83.56 99 GLY A N 1
ATOM 779 C CA . GLY A 1 99 ? 24.007 -4.623 -31.516 1.00 83.56 99 GLY A CA 1
ATOM 780 C C . GLY A 1 99 ? 22.650 -4.961 -30.887 1.00 83.56 99 GLY A C 1
ATOM 781 O O . GLY A 1 99 ? 21.635 -4.839 -31.570 1.00 83.56 99 GLY A O 1
ATOM 782 N N . THR A 1 100 ? 22.595 -5.348 -29.608 1.00 87.56 100 THR A N 1
ATOM 783 C CA . THR A 1 100 ? 21.327 -5.558 -28.887 1.00 87.56 100 THR A CA 1
ATOM 784 C C . THR A 1 100 ? 21.040 -4.427 -27.890 1.00 87.56 100 THR A C 1
ATOM 786 O O . THR A 1 100 ? 21.978 -3.882 -27.300 1.00 87.56 100 THR A O 1
ATOM 789 N N . PRO A 1 101 ? 19.765 -4.043 -27.685 1.00 88.94 101 PRO A N 1
ATOM 790 C CA . PRO A 1 101 ? 19.412 -3.030 -26.695 1.00 88.94 101 PRO A CA 1
ATOM 791 C C . PRO A 1 101 ? 19.772 -3.468 -25.271 1.00 88.94 101 PRO A C 1
ATOM 793 O O . PRO A 1 101 ? 19.647 -4.642 -24.918 1.00 88.94 101 PRO A O 1
ATOM 796 N N . ALA A 1 102 ? 20.161 -2.510 -24.427 1.00 94.00 102 ALA A N 1
ATOM 797 C CA . ALA A 1 102 ? 20.314 -2.758 -22.998 1.00 94.00 102 ALA A CA 1
ATOM 798 C C . ALA A 1 102 ? 18.966 -3.151 -22.374 1.00 94.00 102 ALA A C 1
ATOM 800 O O . ALA A 1 102 ? 17.921 -2.591 -22.719 1.00 94.00 102 ALA A O 1
ATOM 801 N N . VAL A 1 103 ? 18.991 -4.094 -21.434 1.00 96.06 103 VAL A N 1
ATOM 802 C CA . VAL A 1 103 ? 17.799 -4.571 -20.729 1.00 96.06 103 VAL A CA 1
ATOM 803 C C . VAL A 1 103 ? 17.747 -3.950 -19.343 1.00 96.06 103 VAL A C 1
ATOM 805 O O . VAL A 1 103 ? 18.615 -4.188 -18.510 1.00 96.06 103 VAL A O 1
ATOM 808 N N . ARG A 1 104 ? 16.685 -3.200 -19.070 1.00 96.38 104 ARG A N 1
ATOM 809 C CA . ARG A 1 104 ? 16.353 -2.661 -17.757 1.00 96.38 104 ARG A CA 1
ATOM 810 C C . ARG A 1 104 ? 15.531 -3.661 -16.956 1.00 96.38 104 ARG A C 1
ATOM 812 O O . ARG A 1 104 ? 14.520 -4.177 -17.434 1.00 96.38 104 ARG A O 1
ATOM 819 N N . ARG A 1 105 ? 15.903 -3.899 -15.699 1.00 97.00 105 ARG A N 1
ATOM 820 C CA . ARG A 1 105 ? 15.153 -4.763 -14.768 1.00 97.00 105 ARG A CA 1
ATOM 821 C C . ARG A 1 105 ? 15.218 -4.247 -13.339 1.00 97.00 105 ARG A C 1
ATOM 823 O O . ARG A 1 105 ? 16.074 -3.433 -13.010 1.00 97.00 105 ARG A O 1
ATOM 830 N N . ALA A 1 106 ? 14.310 -4.717 -12.486 1.00 97.31 106 ALA A N 1
ATOM 831 C CA . ALA A 1 106 ? 14.356 -4.389 -11.065 1.00 97.31 106 ALA A CA 1
ATOM 832 C C . ALA A 1 106 ? 15.703 -4.815 -10.450 1.00 97.31 106 ALA A C 1
ATOM 834 O O . ALA A 1 106 ? 16.182 -5.933 -10.679 1.00 97.31 106 ALA A O 1
ATOM 835 N N . ASP A 1 107 ? 16.278 -3.931 -9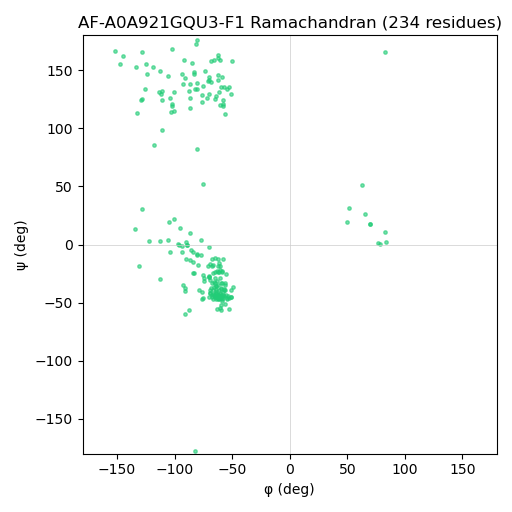.643 1.00 96.94 107 ASP A N 1
ATOM 836 C CA . ASP A 1 107 ? 17.494 -4.177 -8.879 1.00 96.94 107 ASP A CA 1
ATOM 837 C C . ASP A 1 107 ? 17.158 -4.967 -7.607 1.00 96.94 107 ASP A C 1
ATOM 839 O O . ASP A 1 107 ? 16.920 -4.422 -6.525 1.00 96.94 107 ASP A O 1
ATOM 843 N N . VAL A 1 108 ? 17.033 -6.283 -7.778 1.00 96.81 108 VAL A N 1
ATOM 844 C CA . VAL A 1 108 ? 16.689 -7.206 -6.690 1.00 96.81 108 VAL A CA 1
ATOM 845 C C . VAL A 1 108 ? 17.794 -7.257 -5.638 1.00 96.81 108 VAL A C 1
ATOM 847 O O . VAL A 1 108 ? 17.478 -7.350 -4.455 1.00 96.81 108 VAL A O 1
ATOM 850 N N . GLU A 1 109 ? 19.058 -7.182 -6.054 1.00 96.69 109 GLU A N 1
ATOM 851 C CA . GLU A 1 109 ? 20.212 -7.243 -5.151 1.00 96.69 109 GLU A CA 1
ATOM 852 C C . GLU A 1 109 ? 20.192 -6.048 -4.206 1.00 96.69 109 GLU A C 1
ATOM 854 O O . GLU A 1 109 ? 20.052 -6.233 -2.997 1.00 96.69 109 GLU A O 1
ATOM 859 N N . ARG A 1 110 ? 20.138 -4.828 -4.751 1.00 95.94 110 ARG A N 1
ATOM 860 C CA . ARG A 1 110 ? 20.005 -3.616 -3.939 1.00 95.94 110 ARG A CA 1
ATOM 861 C C . ARG A 1 110 ? 18.760 -3.636 -3.058 1.00 95.94 110 ARG A C 1
ATOM 863 O O . ARG A 1 110 ? 18.810 -3.205 -1.907 1.00 95.94 110 ARG A O 1
ATOM 870 N N . TYR A 1 111 ? 17.621 -4.112 -3.575 1.00 96.25 111 TYR A N 1
ATOM 871 C CA . TYR A 1 111 ? 16.406 -4.207 -2.765 1.00 96.25 111 TYR A CA 1
ATOM 872 C C . TYR A 1 111 ? 16.607 -5.128 -1.559 1.00 96.25 111 TYR A C 1
ATOM 874 O O . TYR A 1 111 ? 16.183 -4.785 -0.456 1.00 96.25 111 TYR A O 1
ATOM 882 N N . LEU A 1 112 ? 17.235 -6.288 -1.739 1.00 96.56 112 LEU A N 1
ATOM 883 C CA . LEU A 1 112 ? 17.503 -7.207 -0.638 1.00 96.56 112 LEU A CA 1
ATOM 884 C C . LEU A 1 112 ? 18.549 -6.635 0.322 1.00 96.56 112 LEU A C 1
ATOM 886 O O . LEU A 1 112 ? 18.315 -6.676 1.527 1.00 96.56 112 LEU A O 1
ATOM 890 N N . ASP A 1 113 ? 19.613 -6.017 -0.175 1.00 97.50 113 ASP A N 1
ATOM 891 C CA . ASP A 1 113 ? 20.645 -5.407 0.668 1.00 97.50 113 ASP A CA 1
ATOM 892 C C . ASP A 1 113 ? 20.072 -4.302 1.565 1.00 97.50 113 ASP A C 1
ATOM 894 O O . ASP A 1 113 ? 20.310 -4.276 2.773 1.00 97.50 113 ASP A O 1
ATOM 898 N N . GLU A 1 114 ? 19.244 -3.418 1.004 1.00 96.81 114 GLU A N 1
ATOM 899 C CA . GLU A 1 114 ? 18.673 -2.297 1.752 1.00 96.81 114 GLU A CA 1
ATOM 900 C C . GLU A 1 114 ? 17.413 -2.676 2.555 1.00 96.81 114 GLU A C 1
ATOM 902 O O . GLU A 1 114 ? 17.059 -1.990 3.519 1.00 96.81 114 GLU A O 1
ATOM 907 N N . ARG A 1 115 ? 16.674 -3.725 2.156 1.00 96.75 115 ARG A N 1
ATOM 908 C CA . ARG A 1 115 ? 15.314 -4.002 2.671 1.00 96.75 115 ARG A CA 1
ATOM 909 C C . ARG A 1 115 ? 15.041 -5.458 3.056 1.00 96.75 115 ARG A C 1
ATOM 911 O O . ARG A 1 115 ? 13.880 -5.787 3.319 1.00 96.75 115 ARG A O 1
ATOM 918 N N . ALA A 1 116 ? 16.053 -6.322 3.179 1.00 96.12 116 ALA A N 1
ATOM 919 C CA . ALA A 1 116 ? 15.885 -7.744 3.520 1.00 96.12 116 ALA A CA 1
ATOM 920 C C . ALA A 1 116 ? 15.010 -7.984 4.760 1.00 96.12 116 ALA A C 1
ATOM 922 O O . ALA A 1 116 ? 14.116 -8.831 4.733 1.00 96.12 116 ALA A O 1
ATOM 923 N N . SER A 1 117 ? 15.225 -7.224 5.840 1.00 96.12 117 SER A N 1
ATOM 924 C CA . SER A 1 117 ? 14.442 -7.369 7.076 1.00 96.12 117 SER A CA 1
ATOM 925 C C . SER A 1 117 ? 12.952 -7.084 6.844 1.00 96.12 117 SER A C 1
ATOM 927 O O . SER A 1 117 ? 12.090 -7.886 7.215 1.00 96.12 117 SER A O 1
ATOM 929 N N . ALA A 1 118 ? 12.637 -5.989 6.141 1.00 95.25 118 ALA A N 1
ATOM 930 C CA . ALA A 1 118 ? 11.264 -5.640 5.793 1.00 95.25 118 ALA A CA 1
ATOM 931 C C . ALA A 1 118 ? 10.636 -6.683 4.855 1.00 95.25 118 ALA A C 1
ATOM 933 O O . ALA A 1 118 ? 9.498 -7.095 5.074 1.00 95.25 118 ALA A O 1
ATOM 934 N N . PHE A 1 119 ? 11.376 -7.147 3.845 1.00 96.62 119 PHE A N 1
ATOM 935 C CA . PHE A 1 119 ? 10.924 -8.185 2.917 1.00 96.62 119 PHE A CA 1
ATOM 936 C C . PHE A 1 119 ? 10.610 -9.509 3.626 1.00 96.62 119 PHE A C 1
ATOM 938 O O . PHE A 1 119 ? 9.549 -10.102 3.406 1.00 96.62 119 PHE A O 1
ATOM 945 N N . SER A 1 120 ? 11.500 -9.944 4.521 1.00 96.44 120 SER A N 1
ATOM 946 C CA . SER A 1 120 ? 11.328 -11.145 5.340 1.00 96.44 120 SER A CA 1
ATOM 947 C C . SER A 1 120 ? 10.092 -11.035 6.234 1.00 96.44 120 SER A C 1
ATOM 949 O O . SER A 1 120 ? 9.246 -11.934 6.245 1.00 96.44 120 SER A O 1
ATOM 951 N N . PHE A 1 121 ? 9.922 -9.891 6.908 1.00 96.06 121 PHE A N 1
ATOM 952 C CA . PHE A 1 121 ? 8.742 -9.620 7.725 1.00 96.06 121 PHE A CA 1
ATOM 953 C C . PHE A 1 121 ? 7.447 -9.673 6.903 1.00 96.06 121 PHE A C 1
ATOM 955 O O . PHE A 1 121 ? 6.536 -10.416 7.268 1.00 96.06 121 PHE A O 1
ATOM 962 N N . MET A 1 122 ? 7.376 -8.943 5.783 1.00 96.12 122 MET A N 1
ATOM 963 C CA . MET A 1 122 ? 6.194 -8.917 4.910 1.00 96.12 122 MET A CA 1
ATOM 964 C C . MET A 1 122 ? 5.848 -10.317 4.399 1.00 96.12 122 MET A C 1
ATOM 966 O O . MET A 1 122 ? 4.693 -10.727 4.456 1.00 96.12 122 MET A O 1
ATOM 970 N N . THR A 1 123 ? 6.848 -11.085 3.963 1.00 95.81 123 THR A N 1
ATOM 971 C CA . THR A 1 123 ? 6.648 -12.452 3.466 1.00 95.81 123 THR A CA 1
ATOM 972 C C . THR A 1 123 ? 6.113 -13.378 4.555 1.00 95.81 123 THR A C 1
ATOM 974 O O . THR A 1 123 ? 5.189 -14.155 4.308 1.00 95.81 123 THR A O 1
ATOM 977 N N . ARG A 1 124 ? 6.674 -13.308 5.768 1.00 96.88 124 ARG A N 1
ATOM 978 C CA . ARG A 1 124 ? 6.215 -14.112 6.905 1.00 96.88 124 ARG A CA 1
ATOM 979 C C . ARG A 1 124 ? 4.787 -13.742 7.304 1.00 96.88 124 ARG A C 1
ATOM 981 O O . ARG A 1 124 ? 3.968 -14.642 7.463 1.00 96.88 124 ARG A O 1
ATOM 988 N N . LEU A 1 125 ? 4.497 -12.444 7.412 1.00 96.50 125 LEU A N 1
ATOM 989 C CA . LEU A 1 125 ? 3.175 -11.932 7.758 1.00 96.50 125 LEU A CA 1
ATOM 990 C C . LEU A 1 125 ? 2.127 -12.382 6.737 1.00 96.50 125 LEU A C 1
ATOM 992 O O . LEU A 1 125 ? 1.188 -13.075 7.109 1.00 96.50 125 LEU A O 1
ATOM 996 N N . LEU A 1 126 ? 2.342 -12.074 5.453 1.00 95.50 126 LEU A N 1
ATOM 997 C CA . LEU A 1 126 ? 1.414 -12.411 4.371 1.00 95.50 126 LEU A CA 1
ATOM 998 C C . LEU A 1 126 ? 1.135 -13.912 4.295 1.00 95.50 126 LEU A C 1
ATOM 1000 O O . LEU A 1 126 ? 0.002 -14.303 4.055 1.00 95.50 126 LEU A O 1
ATOM 1004 N N . ARG A 1 127 ? 2.142 -14.769 4.516 1.00 95.94 127 ARG A N 1
ATOM 1005 C CA . ARG A 1 127 ? 1.952 -16.229 4.546 1.00 95.94 127 ARG A CA 1
ATOM 1006 C C . ARG A 1 127 ? 1.114 -16.675 5.746 1.00 95.94 127 ARG A C 1
ATOM 1008 O O . ARG A 1 127 ? 0.225 -17.514 5.580 1.00 95.94 127 ARG A O 1
ATOM 1015 N N . ALA A 1 128 ? 1.404 -16.138 6.930 1.00 96.19 128 ALA A N 1
ATOM 1016 C CA . ALA A 1 128 ? 0.731 -16.499 8.176 1.00 96.19 128 ALA A CA 1
ATOM 1017 C C . ALA A 1 128 ? -0.730 -16.016 8.236 1.00 96.19 128 ALA A C 1
ATOM 1019 O O . ALA A 1 128 ? -1.556 -16.659 8.886 1.00 96.19 128 ALA A O 1
ATOM 1020 N N . SER A 1 129 ? -1.057 -14.929 7.533 1.00 95.50 129 SER A N 1
ATOM 1021 C CA . SER A 1 129 ? -2.400 -14.344 7.465 1.00 95.50 129 SER A CA 1
ATOM 1022 C C . SER A 1 129 ? -3.172 -14.710 6.190 1.00 95.50 129 SER A C 1
ATOM 1024 O O . SER A 1 129 ? -4.115 -14.018 5.822 1.00 95.50 129 SER A O 1
ATOM 1026 N N . THR A 1 130 ? -2.822 -15.804 5.500 1.00 94.12 130 THR A N 1
ATOM 1027 C CA . THR A 1 130 ? -3.643 -16.318 4.385 1.00 94.12 130 THR A CA 1
ATOM 1028 C C . THR A 1 130 ? -4.802 -17.188 4.871 1.00 94.12 130 THR A C 1
ATOM 1030 O O . THR A 1 130 ? -4.654 -17.970 5.813 1.00 94.12 130 THR A O 1
ATOM 1033 N N . LEU A 1 131 ? -5.919 -17.171 4.133 1.00 93.06 131 LEU A N 1
ATOM 1034 C CA . LEU A 1 131 ? -7.062 -18.074 4.353 1.00 93.06 131 LEU A CA 1
ATOM 1035 C C . LEU A 1 131 ? -6.696 -19.565 4.234 1.00 93.06 131 LEU A C 1
ATOM 1037 O O . LEU A 1 131 ? -7.372 -20.414 4.804 1.00 93.06 131 LEU A O 1
ATOM 1041 N N . THR A 1 132 ? -5.613 -19.899 3.521 1.00 93.06 132 THR A N 1
ATOM 1042 C CA . THR A 1 132 ? -5.121 -21.283 3.395 1.00 93.06 132 THR A CA 1
ATOM 1043 C C . THR A 1 132 ? -4.320 -21.773 4.600 1.00 93.06 132 THR A C 1
ATOM 1045 O O . THR A 1 132 ? -4.088 -22.972 4.733 1.00 93.06 132 THR A O 1
ATOM 1048 N N . ARG A 1 133 ? -3.836 -20.863 5.454 1.00 93.44 133 ARG A N 1
ATOM 1049 C CA . ARG A 1 133 ? -2.969 -21.189 6.599 1.00 93.44 133 ARG A CA 1
ATOM 1050 C C . ARG A 1 133 ? -3.640 -20.941 7.940 1.00 93.44 133 ARG A C 1
ATOM 1052 O O . ARG A 1 133 ? -3.317 -21.632 8.901 1.00 93.44 133 ARG A O 1
ATOM 1059 N N . ARG A 1 134 ? -4.552 -19.973 8.009 1.00 94.00 134 ARG A N 1
ATOM 1060 C CA . ARG A 1 134 ? -5.222 -19.556 9.238 1.00 94.00 134 ARG A CA 1
ATOM 1061 C C . ARG A 1 134 ? -6.730 -19.620 9.058 1.00 94.00 134 ARG A C 1
ATOM 1063 O O . ARG A 1 134 ? -7.263 -19.128 8.065 1.00 94.00 134 ARG A O 1
ATOM 1070 N N . ARG A 1 135 ? -7.417 -20.198 10.045 1.00 94.44 135 ARG A N 1
ATOM 1071 C CA . ARG A 1 135 ? -8.880 -20.187 10.098 1.00 94.44 135 ARG A CA 1
ATOM 1072 C C . ARG A 1 135 ? -9.357 -18.736 10.278 1.00 94.44 135 ARG A C 1
ATOM 1074 O O . ARG A 1 135 ? -8.908 -18.095 11.225 1.00 94.44 135 ARG A O 1
ATOM 1081 N N . PRO A 1 136 ? -10.229 -18.214 9.402 1.00 94.69 136 PRO A N 1
ATOM 1082 C CA . PRO A 1 136 ? -10.765 -16.868 9.561 1.00 94.69 136 PRO A CA 1
ATOM 1083 C C . PRO A 1 136 ? -11.726 -16.771 10.750 1.00 94.69 136 PRO A C 1
ATOM 1085 O O . PRO A 1 136 ? -12.551 -17.663 10.962 1.00 94.69 136 PRO A O 1
ATOM 1088 N N . GLU A 1 137 ? -11.656 -15.655 11.476 1.00 92.94 137 GLU A N 1
ATOM 1089 C CA . GLU A 1 137 ? -12.608 -15.301 12.535 1.00 92.94 137 GLU A CA 1
ATOM 1090 C C . GLU A 1 137 ? -13.458 -14.095 12.114 1.00 92.94 137 GLU A C 1
ATOM 1092 O O . GLU A 1 137 ? -12.934 -13.038 11.775 1.00 92.94 137 GLU A O 1
ATOM 1097 N N . PHE A 1 138 ? -14.783 -14.229 12.141 1.00 93.00 138 PHE A N 1
ATOM 1098 C CA . PHE A 1 138 ? -15.701 -13.190 11.647 1.00 93.00 138 PHE A CA 1
ATOM 1099 C C . PHE A 1 138 ? -16.410 -12.408 12.765 1.00 93.00 138 PHE A C 1
ATOM 1101 O O . PHE A 1 138 ? -17.233 -11.543 12.485 1.00 93.00 138 PHE A O 1
ATOM 1108 N N . GLY A 1 139 ? -16.079 -12.675 14.032 1.00 91.69 139 GLY A N 1
ATOM 1109 C CA . GLY A 1 139 ? -16.778 -12.116 15.198 1.00 91.69 139 GLY A CA 1
ATOM 1110 C C . GLY A 1 139 ? -16.443 -10.661 15.548 1.00 91.69 139 GLY A C 1
ATOM 1111 O O . GLY A 1 139 ? -16.902 -10.173 16.569 1.00 91.69 139 GLY A O 1
ATOM 1112 N N . CYS A 1 140 ? -15.620 -9.969 14.752 1.00 91.69 140 CYS A N 1
ATOM 1113 C CA . CYS A 1 140 ? -15.245 -8.576 15.026 1.00 91.69 140 CYS A CA 1
ATOM 1114 C C . CYS A 1 140 ? -16.389 -7.598 14.701 1.00 91.69 140 CYS A C 1
ATOM 1116 O O . CYS A 1 140 ? -16.448 -6.513 15.270 1.00 91.69 140 CYS A O 1
ATOM 1118 N N . PHE A 1 141 ? -17.282 -7.972 13.772 1.00 91.12 141 PHE A N 1
ATOM 1119 C CA . PHE A 1 141 ? -18.476 -7.213 13.361 1.00 91.12 141 PHE A CA 1
ATOM 1120 C C . PHE A 1 141 ? -18.252 -5.730 13.008 1.00 91.12 141 PHE A C 1
ATOM 1122 O O . PHE A 1 141 ? -19.198 -4.950 12.999 1.00 91.12 141 PHE A O 1
ATOM 1129 N N . GLY A 1 142 ? -17.016 -5.321 12.702 1.00 90.19 142 GLY A N 1
ATOM 1130 C CA . GLY A 1 142 ? -16.707 -3.911 12.455 1.00 90.19 142 GLY A CA 1
ATOM 1131 C C . GLY A 1 142 ? -16.884 -3.028 13.696 1.00 90.19 142 GLY A C 1
ATOM 1132 O O . GLY A 1 142 ? -17.115 -1.835 13.568 1.00 90.19 142 GLY A O 1
ATOM 1133 N N . LEU A 1 143 ? -16.761 -3.586 14.907 1.00 94.56 143 LEU A N 1
ATOM 1134 C CA . LEU A 1 143 ? -16.802 -2.803 16.151 1.00 94.56 143 LEU A CA 1
ATOM 1135 C C . LEU A 1 143 ? -15.559 -1.914 16.339 1.00 94.56 143 LEU A C 1
ATOM 1137 O O . LEU A 1 143 ? -15.468 -1.171 17.316 1.00 94.56 143 LEU A O 1
ATOM 1141 N N . HIS A 1 144 ? -14.596 -1.984 15.413 1.00 94.94 144 HIS A N 1
ATOM 1142 C CA . HIS A 1 144 ? -13.349 -1.234 15.461 1.00 94.94 144 HIS A CA 1
ATOM 1143 C C . HIS A 1 144 ? -13.597 0.275 15.560 1.00 94.94 144 HIS A C 1
ATOM 1145 O O . HIS A 1 144 ? -13.087 0.929 16.466 1.00 94.94 144 HIS A O 1
ATOM 1151 N N . GLU A 1 145 ? -14.427 0.811 14.672 1.00 91.88 145 GLU A N 1
ATOM 1152 C CA . GLU A 1 145 ? -14.744 2.232 14.593 1.00 91.88 145 GLU A CA 1
ATOM 1153 C C . GLU A 1 145 ? -15.487 2.720 15.845 1.00 91.88 145 GLU A C 1
ATOM 1155 O O . GLU A 1 145 ? -15.342 3.873 16.238 1.00 91.88 145 GLU A O 1
ATOM 1160 N N . TRP A 1 146 ? -16.247 1.846 16.511 1.00 94.75 146 TRP A N 1
ATOM 1161 C CA . TRP A 1 146 ? -16.995 2.194 17.725 1.00 94.75 146 TRP A CA 1
ATOM 1162 C C . TRP A 1 146 ? -16.054 2.224 18.932 1.00 94.75 146 TRP A C 1
ATOM 1164 O O . TRP A 1 146 ? -16.093 3.148 19.741 1.00 94.75 146 TRP A O 1
ATOM 1174 N N . ALA A 1 147 ? -15.108 1.287 18.993 1.00 96.75 147 ALA A N 1
ATOM 1175 C CA . ALA A 1 147 ? -14.028 1.300 19.974 1.00 96.75 147 ALA A CA 1
ATOM 1176 C C . ALA A 1 147 ? -13.066 2.500 19.817 1.00 96.75 147 ALA A C 1
ATOM 1178 O O . ALA A 1 147 ? -12.438 2.907 20.794 1.00 96.75 147 ALA A O 1
ATOM 1179 N N . 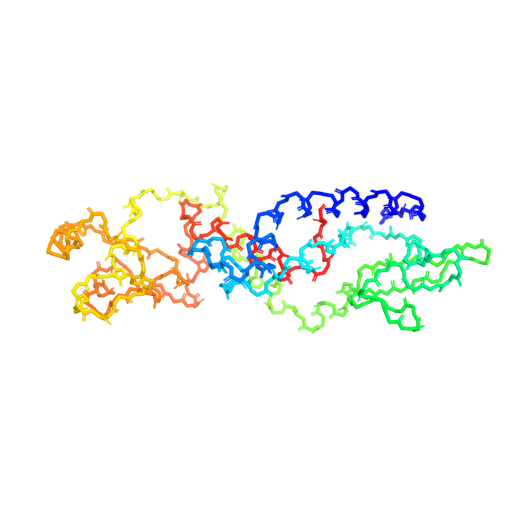MET A 1 148 ? -12.962 3.103 18.625 1.00 95.44 148 MET A N 1
ATOM 1180 C CA . MET A 1 148 ? -12.199 4.344 18.408 1.00 95.44 148 MET A CA 1
ATOM 1181 C C . MET A 1 148 ? -12.853 5.593 19.016 1.00 95.44 148 MET A C 1
ATOM 1183 O O . MET A 1 148 ? -12.164 6.598 19.191 1.00 95.44 148 MET A O 1
ATOM 1187 N N . VAL A 1 149 ? -14.154 5.551 19.322 1.00 95.19 149 VAL A N 1
ATOM 1188 C CA . VAL A 1 149 ? -14.906 6.699 19.866 1.00 95.19 149 VAL A CA 1
ATOM 1189 C C . VAL A 1 149 ? -15.563 6.420 21.222 1.00 95.19 149 VAL A C 1
ATOM 1191 O O . VAL A 1 149 ? -16.211 7.297 21.784 1.00 95.19 149 VAL A O 1
ATOM 1194 N N . HIS A 1 150 ? -15.355 5.230 21.787 1.00 96.38 150 HIS A N 1
ATOM 1195 C CA . HIS A 1 150 ? -15.896 4.841 23.088 1.00 96.38 150 HIS A CA 1
ATOM 1196 C C . HIS A 1 150 ? -15.444 5.793 24.206 1.00 96.38 150 HIS A C 1
ATOM 1198 O O . HIS A 1 150 ? -14.241 5.928 24.475 1.00 96.38 150 HIS A O 1
ATOM 1204 N N . ARG A 1 151 ? -16.416 6.415 24.880 1.00 95.38 151 ARG A N 1
ATOM 1205 C CA . ARG A 1 151 ? -16.263 7.428 25.935 1.00 95.38 151 ARG A CA 1
ATOM 1206 C C . ARG A 1 151 ? -15.356 8.597 25.543 1.00 95.38 151 ARG A C 1
ATOM 1208 O O . ARG A 1 151 ? -14.649 9.147 26.390 1.00 95.38 151 ARG A O 1
ATOM 1215 N N . VAL A 1 152 ? -15.333 8.954 24.261 1.00 92.50 152 VAL A N 1
ATOM 1216 C CA . VAL A 1 152 ? -14.646 10.161 23.794 1.00 92.50 152 VAL A CA 1
ATOM 1217 C C . VAL A 1 152 ? -15.503 11.380 24.150 1.00 92.50 152 VAL A C 1
ATOM 1219 O O . VAL A 1 152 ? -16.697 11.380 23.852 1.00 92.50 152 VAL A O 1
ATOM 1222 N N . PRO A 1 153 ? -14.938 12.406 24.811 1.00 86.75 153 PRO A N 1
ATOM 1223 C CA . PRO A 1 153 ? -15.671 13.635 25.091 1.00 86.75 153 PRO A CA 1
ATOM 1224 C C . PRO A 1 153 ? -16.010 14.379 23.794 1.00 86.75 153 PRO A C 1
ATOM 1226 O O . PRO A 1 153 ? -15.352 14.202 22.768 1.00 86.75 153 PRO A O 1
ATOM 1229 N N . GLU A 1 154 ? -17.012 15.252 23.858 1.00 81.81 154 GLU A N 1
ATOM 1230 C CA . GLU A 1 154 ? -17.339 16.164 22.760 1.00 81.81 154 GLU A CA 1
ATOM 1231 C C . GLU A 1 154 ? -16.095 16.961 22.325 1.00 81.81 154 GLU A C 1
ATOM 1233 O O . GLU A 1 154 ? -15.317 17.417 23.167 1.00 81.81 154 GLU A O 1
ATOM 1238 N N . GLY A 1 155 ? -15.865 17.079 21.014 1.00 78.62 155 GLY A N 1
ATOM 1239 C CA . GLY A 1 155 ? -14.661 17.720 20.465 1.00 78.62 155 GLY A CA 1
ATOM 1240 C C . GLY A 1 155 ? -13.388 16.852 20.490 1.00 78.62 155 GLY A C 1
ATOM 1241 O O . GLY A 1 155 ? -12.307 17.314 20.125 1.00 78.62 155 GLY A O 1
ATOM 1242 N N . GLY A 1 156 ? -13.467 15.611 20.987 1.00 81.50 156 GLY A N 1
ATOM 1243 C CA . GLY A 1 156 ? -12.347 14.666 21.026 1.00 81.50 156 GLY A CA 1
ATOM 1244 C C . GLY A 1 156 ? -12.315 13.684 19.852 1.00 81.50 156 GLY A C 1
ATOM 1245 O O . GLY A 1 156 ? -11.445 12.806 19.809 1.00 81.50 156 GLY A O 1
ATOM 1246 N N . GLN A 1 157 ? -13.277 13.773 18.931 1.00 82.50 157 GLN A N 1
ATOM 1247 C CA . GLN A 1 157 ? -13.452 12.798 17.864 1.00 82.50 157 GLN A CA 1
ATOM 1248 C C . GLN A 1 157 ? -12.518 13.106 16.684 1.00 82.50 157 GLN A C 1
ATOM 1250 O O . GLN A 1 157 ? -12.221 14.243 16.336 1.00 82.50 157 GLN A O 1
ATOM 1255 N N . ARG A 1 158 ? -12.047 12.056 16.007 1.00 80.06 158 ARG A N 1
ATOM 1256 C CA . ARG A 1 158 ? -11.383 12.206 14.706 1.00 80.06 158 ARG A CA 1
ATOM 1257 C C . ARG A 1 158 ? -12.436 12.358 13.613 1.00 80.06 158 ARG A C 1
ATOM 1259 O O . ARG A 1 158 ? -13.388 11.585 13.591 1.00 80.06 158 ARG A O 1
ATOM 1266 N N . HIS A 1 159 ? -12.193 13.252 12.656 1.00 78.88 159 HIS A N 1
ATOM 1267 C CA . HIS A 1 159 ? -13.101 13.506 11.528 1.00 78.88 159 HIS A CA 1
ATOM 1268 C C . HIS A 1 159 ? -14.475 14.042 11.967 1.00 78.88 159 HIS A C 1
ATOM 1270 O O . HIS A 1 159 ? -15.505 13.526 11.547 1.00 78.88 159 HIS A O 1
ATOM 1276 N N . GLU A 1 160 ? -14.481 15.089 12.795 1.00 81.06 160 GLU A N 1
ATOM 1277 C CA . GLU A 1 160 ? -15.704 15.722 13.329 1.00 81.06 160 GLU A CA 1
ATOM 1278 C C . GLU A 1 160 ? -16.621 16.316 12.250 1.00 81.06 160 GLU A C 1
ATOM 1280 O O . GLU A 1 160 ? -17.802 16.539 12.491 1.00 81.06 160 GLU A O 1
ATOM 1285 N N . ASP A 1 161 ? -16.101 16.503 11.033 1.00 82.62 161 ASP A N 1
ATOM 1286 C CA . ASP A 1 161 ? -16.868 16.946 9.865 1.00 82.62 161 ASP A CA 1
ATOM 1287 C C . ASP A 1 161 ? -17.937 15.923 9.414 1.00 82.62 161 ASP A C 1
ATOM 1289 O O . ASP A 1 161 ? -18.766 16.234 8.556 1.00 82.62 161 ASP A O 1
ATOM 1293 N N . LEU A 1 162 ? -17.915 14.691 9.942 1.00 84.19 162 LEU A N 1
ATOM 1294 C CA . LEU A 1 162 ? -18.869 13.632 9.610 1.00 84.19 162 LEU A CA 1
ATOM 1295 C C . LEU A 1 162 ? -19.751 13.263 10.813 1.00 84.19 162 LEU A C 1
ATOM 1297 O O . LEU A 1 162 ? -19.225 12.958 11.884 1.00 84.19 162 LEU A O 1
ATOM 1301 N N . PRO A 1 163 ? -21.085 13.180 10.639 1.00 86.81 163 PRO A N 1
ATOM 1302 C CA . PRO A 1 163 ? -21.968 12.753 11.714 1.00 86.81 163 PRO A CA 1
ATOM 1303 C C . PRO A 1 163 ? -21.798 11.258 12.011 1.00 86.81 163 PRO A C 1
ATOM 1305 O O . PRO A 1 163 ? -21.688 10.425 11.104 1.00 86.81 163 PRO A O 1
ATOM 1308 N N . LEU A 1 164 ? -21.843 10.903 13.296 1.00 88.38 164 LEU A N 1
ATOM 1309 C CA . LEU A 1 164 ? -21.961 9.512 13.724 1.00 88.38 164 LEU A CA 1
ATOM 1310 C C . LEU A 1 164 ? -23.380 8.984 13.480 1.00 88.38 164 LEU A C 1
ATOM 1312 O O . LEU A 1 164 ? -24.362 9.721 13.540 1.00 88.38 164 LEU A O 1
ATOM 1316 N N . ARG A 1 165 ? -23.487 7.676 13.215 1.00 90.19 165 ARG A N 1
ATOM 1317 C CA . ARG A 1 165 ? -24.785 7.001 13.024 1.00 90.19 165 ARG A CA 1
ATOM 1318 C C . ARG A 1 165 ? -25.550 6.793 14.329 1.00 90.19 165 ARG A C 1
ATOM 1320 O O . ARG A 1 165 ? -26.769 6.692 14.294 1.00 90.19 165 ARG A O 1
ATOM 1327 N N . LEU A 1 166 ? -24.825 6.669 15.435 1.00 91.62 166 LEU A N 1
ATOM 1328 C CA . LEU A 1 166 ? -25.351 6.486 16.782 1.00 91.62 166 LEU A CA 1
ATOM 1329 C C . LEU A 1 166 ? -24.909 7.661 17.645 1.00 91.62 166 LEU A C 1
ATOM 1331 O O . LEU A 1 166 ? -23.847 8.244 17.407 1.00 91.62 166 LEU A O 1
ATOM 1335 N N . SER A 1 167 ? -25.697 7.977 18.668 1.00 92.69 167 SER A N 1
ATOM 1336 C CA . SER A 1 167 ? -25.243 8.896 19.708 1.00 92.69 167 SER A CA 1
ATOM 1337 C C . SER A 1 167 ? -24.025 8.322 20.453 1.00 92.69 167 SER A C 1
ATOM 1339 O O . SER A 1 167 ? -23.797 7.102 20.438 1.00 92.69 167 SER A O 1
ATOM 1341 N N . PRO A 1 168 ? -23.243 9.165 21.152 1.00 92.75 168 PRO A N 1
ATOM 1342 C CA . PRO A 1 168 ? -22.152 8.689 22.000 1.00 92.75 168 PRO A CA 1
ATOM 1343 C C . PRO A 1 168 ? -22.609 7.634 23.018 1.00 92.75 168 PRO A C 1
ATOM 1345 O O . PRO A 1 168 ? -21.991 6.582 23.133 1.00 92.75 168 PRO A O 1
ATOM 1348 N N . THR A 1 169 ? -23.751 7.850 23.681 1.00 95.06 169 THR A N 1
ATOM 1349 C CA . THR A 1 169 ? -24.300 6.913 24.675 1.00 95.06 169 THR A CA 1
ATOM 1350 C C . THR A 1 169 ? -24.683 5.561 24.070 1.00 95.06 169 THR A C 1
ATOM 1352 O O . THR A 1 169 ? -24.414 4.521 24.666 1.00 95.06 169 THR A O 1
ATOM 1355 N N . GLU A 1 170 ? -25.293 5.548 22.884 1.00 96.19 170 GLU A N 1
ATOM 1356 C CA . GLU A 1 170 ? -25.634 4.297 22.191 1.00 96.19 170 GLU A CA 1
ATOM 1357 C C . GLU A 1 170 ? -24.385 3.552 21.708 1.00 96.19 170 GLU A C 1
ATOM 1359 O O . GLU A 1 170 ? -24.327 2.323 21.788 1.00 96.19 170 GLU A O 1
ATOM 1364 N N . THR A 1 171 ? -23.375 4.292 21.241 1.00 95.19 171 THR A N 1
ATOM 1365 C CA . THR A 1 171 ? -22.080 3.725 20.846 1.00 95.19 171 THR A CA 1
ATOM 1366 C C . THR A 1 171 ? -21.392 3.076 22.044 1.00 95.19 171 THR A C 1
ATOM 1368 O O . THR A 1 171 ? -20.945 1.929 21.955 1.00 95.19 171 THR A O 1
ATOM 1371 N N . ASP A 1 172 ? -21.383 3.769 23.186 1.00 96.69 172 ASP A N 1
ATOM 1372 C CA . ASP A 1 172 ? -20.805 3.267 24.427 1.00 96.69 172 ASP A CA 1
ATOM 1373 C C . ASP A 1 172 ? -21.498 1.996 24.905 1.00 96.69 172 ASP A C 1
ATOM 1375 O O . ASP A 1 172 ? -20.832 0.999 25.184 1.00 96.69 172 ASP A O 1
ATOM 1379 N N . ALA A 1 173 ? -22.833 1.986 24.902 1.00 97.31 173 ALA A N 1
ATOM 1380 C CA . ALA A 1 173 ? -23.621 0.828 25.306 1.00 97.31 173 ALA A CA 1
ATOM 1381 C C . ALA A 1 173 ? -23.319 -0.421 24.462 1.00 97.31 173 ALA A C 1
ATOM 1383 O O . ALA A 1 173 ? -23.378 -1.542 24.971 1.00 97.31 173 ALA A O 1
ATOM 1384 N N . VAL A 1 174 ? -22.989 -0.264 23.175 1.00 96.50 174 VAL A N 1
ATOM 1385 C CA . VAL A 1 174 ? -22.624 -1.414 22.338 1.00 96.50 174 VAL A CA 1
ATOM 1386 C C . VAL A 1 174 ? -21.216 -1.895 22.657 1.00 96.50 174 VAL A C 1
ATOM 1388 O O . VAL A 1 174 ? -21.028 -3.090 22.864 1.00 96.50 174 VAL A O 1
ATOM 1391 N N . VAL A 1 175 ? -20.237 -0.993 22.747 1.00 96.81 175 VAL A N 1
ATOM 1392 C CA . VAL A 1 175 ? -18.863 -1.365 23.129 1.00 96.81 175 VAL A CA 1
ATOM 1393 C C . VAL A 1 175 ? -18.826 -1.998 24.527 1.00 96.81 175 VAL A C 1
ATOM 1395 O O . VAL A 1 175 ? -17.974 -2.834 24.815 1.00 96.81 175 VAL A O 1
ATOM 1398 N N . GLU A 1 176 ? -19.764 -1.625 25.398 1.00 97.12 176 GLU A N 1
ATOM 1399 C CA . GLU A 1 176 ? -19.927 -2.194 26.732 1.00 97.12 176 GLU A CA 1
ATOM 1400 C C . GLU A 1 176 ? -20.542 -3.593 26.758 1.00 97.12 176 GLU A C 1
ATOM 1402 O O . GLU A 1 176 ? -20.215 -4.375 27.654 1.00 97.12 176 GLU A O 1
ATOM 1407 N N . ARG A 1 177 ? -21.420 -3.896 25.799 1.00 96.50 177 ARG A N 1
ATOM 1408 C CA . ARG A 1 177 ? -22.171 -5.154 25.720 1.00 96.50 177 ARG A CA 1
ATOM 1409 C C . ARG A 1 177 ? -21.457 -6.227 24.901 1.00 96.50 177 ARG A C 1
ATOM 1411 O O . ARG A 1 177 ? -21.572 -7.407 25.220 1.00 96.50 177 ARG A O 1
ATOM 1418 N N . GLU A 1 178 ? -20.788 -5.829 23.825 1.00 95.31 178 GLU A N 1
ATOM 1419 C CA . GLU A 1 178 ? -20.182 -6.744 22.858 1.00 95.31 178 GLU A CA 1
ATOM 1420 C C . GLU A 1 178 ? -18.721 -7.066 23.199 1.00 95.31 178 GLU A C 1
ATOM 1422 O O . GLU A 1 178 ? -18.029 -6.312 23.883 1.00 95.31 178 GLU A O 1
ATOM 1427 N N . ASN A 1 179 ? -18.217 -8.182 22.669 1.00 93.00 179 ASN A N 1
ATOM 1428 C CA . ASN A 1 179 ? -16.814 -8.558 22.824 1.00 93.00 179 ASN A CA 1
ATOM 1429 C C . ASN A 1 179 ? -15.958 -7.918 21.726 1.00 93.00 179 ASN A C 1
ATOM 1431 O O . ASN A 1 179 ? -16.101 -8.240 20.545 1.00 93.00 179 ASN A O 1
ATOM 1435 N N . LEU A 1 180 ? -15.015 -7.061 22.114 1.00 96.75 180 LEU A N 1
ATOM 1436 C CA . LEU A 1 180 ? -13.994 -6.562 21.198 1.00 96.75 180 LEU A CA 1
ATOM 1437 C C . LEU A 1 180 ? -12.936 -7.652 20.971 1.00 96.75 180 LEU A C 1
ATOM 1439 O O . LEU A 1 180 ? -12.331 -8.136 21.922 1.00 96.75 180 LEU A O 1
ATOM 1443 N N . ILE A 1 181 ? -12.712 -8.039 19.712 1.00 95.94 181 ILE A N 1
ATOM 1444 C CA . ILE A 1 181 ? -11.749 -9.092 19.329 1.00 95.94 181 ILE A CA 1
ATOM 1445 C C . ILE A 1 181 ? -10.776 -8.633 18.231 1.00 95.94 181 ILE A C 1
ATOM 1447 O O . ILE A 1 181 ? -10.353 -9.402 17.367 1.00 95.94 181 ILE A O 1
ATOM 1451 N N . CYS A 1 182 ? -10.452 -7.340 18.203 1.00 96.69 182 CYS A N 1
ATOM 1452 C CA . CYS A 1 182 ? -9.531 -6.784 17.220 1.00 96.69 182 CYS A CA 1
ATOM 1453 C C . CYS A 1 182 ? -8.154 -7.449 17.352 1.00 96.69 182 CYS A C 1
ATOM 1455 O O . CYS A 1 182 ? -7.509 -7.349 18.394 1.00 96.69 182 CYS A O 1
ATOM 1457 N N . SER A 1 183 ? -7.690 -8.103 16.288 1.00 95.25 183 SER A N 1
ATOM 1458 C CA . SER A 1 183 ? -6.399 -8.799 16.280 1.00 95.25 183 SER A CA 1
ATOM 1459 C C . SER A 1 183 ? -5.299 -8.052 15.520 1.00 95.25 183 SER A C 1
ATOM 1461 O O . SER A 1 183 ? -4.137 -8.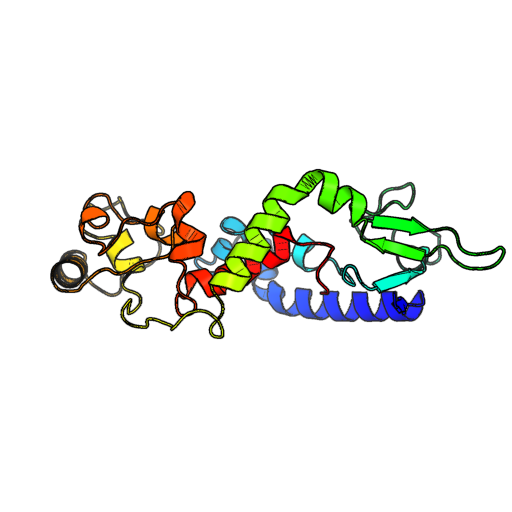448 15.558 1.00 95.25 183 SER A O 1
ATOM 1463 N N . HIS A 1 184 ? -5.656 -6.954 14.848 1.00 96.56 184 HIS A N 1
ATOM 1464 C CA . HIS A 1 184 ? -4.763 -6.210 13.970 1.00 96.56 184 HIS A CA 1
ATOM 1465 C C . HIS A 1 184 ? -4.210 -4.955 14.650 1.00 96.56 184 HIS A C 1
ATOM 1467 O O . HIS A 1 184 ? -4.953 -4.014 14.929 1.00 96.56 184 HIS A O 1
ATOM 1473 N N . LEU A 1 185 ? -2.894 -4.908 14.873 1.00 96.06 185 LEU A N 1
ATOM 1474 C CA . LEU A 1 185 ? -2.230 -3.828 15.617 1.00 96.06 185 LEU A CA 1
ATOM 1475 C C . LEU A 1 185 ? -2.452 -2.429 15.023 1.00 96.06 185 LEU A C 1
ATOM 1477 O O . LEU A 1 185 ? -2.724 -1.487 15.769 1.00 96.06 185 LEU A O 1
ATOM 1481 N N . ASP A 1 186 ? -2.305 -2.269 13.701 1.00 94.94 186 ASP A N 1
ATOM 1482 C CA . ASP A 1 186 ? -2.350 -0.935 13.080 1.00 94.94 186 ASP A CA 1
ATOM 1483 C C . ASP A 1 186 ? -3.761 -0.322 13.138 1.00 94.94 186 ASP A C 1
ATOM 1485 O O . ASP A 1 186 ? -3.883 0.899 13.024 1.00 94.94 186 ASP A O 1
ATOM 1489 N N . ALA A 1 187 ? -4.781 -1.153 13.390 1.00 95.62 187 ALA A N 1
ATOM 1490 C CA . ALA A 1 187 ? -6.133 -0.752 13.753 1.00 95.62 187 ALA A CA 1
ATOM 1491 C C . ALA A 1 187 ? -6.255 -0.578 15.276 1.00 95.62 187 ALA A C 1
ATOM 1493 O O . ALA A 1 187 ? -6.563 0.510 15.747 1.00 95.62 187 ALA A O 1
ATOM 1494 N N . PHE A 1 188 ? -5.934 -1.607 16.068 1.00 97.12 188 PHE A N 1
ATOM 1495 C CA . PHE A 1 188 ? -6.052 -1.598 17.532 1.00 97.12 188 PHE A CA 1
ATOM 1496 C C . PHE A 1 188 ? -5.433 -0.363 18.202 1.00 97.12 188 PHE A C 1
ATOM 1498 O O . PHE A 1 188 ? -6.023 0.182 19.127 1.00 97.12 188 PHE A O 1
ATOM 1505 N N . ARG A 1 189 ? -4.304 0.154 17.697 1.00 95.69 189 ARG A N 1
ATOM 1506 C CA . ARG A 1 189 ? -3.657 1.375 18.219 1.00 95.69 189 ARG A CA 1
ATOM 1507 C C . ARG A 1 189 ? -4.533 2.640 18.204 1.00 95.69 189 ARG A C 1
ATOM 1509 O O . ARG A 1 189 ? -4.119 3.659 18.749 1.00 95.69 189 ARG A O 1
ATOM 1516 N N . PHE A 1 190 ? -5.669 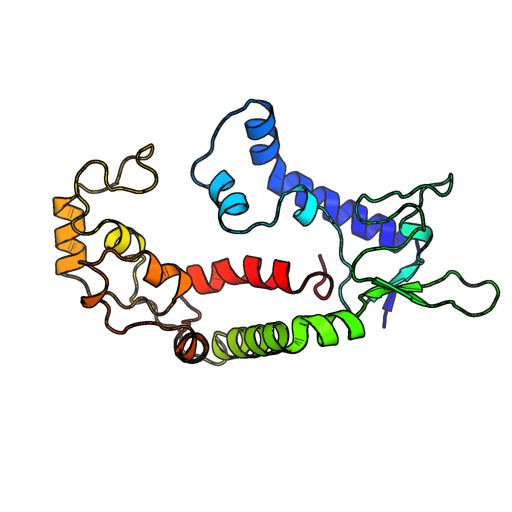2.618 17.508 1.00 94.81 190 PHE A N 1
ATOM 1517 C CA . PHE A 1 190 ? -6.645 3.706 17.482 1.00 94.81 190 PHE A CA 1
ATOM 1518 C C . PHE A 1 190 ? -7.767 3.548 18.510 1.00 94.81 190 PHE A C 1
ATOM 1520 O O . PHE A 1 190 ? -8.569 4.469 18.650 1.00 94.81 190 PHE A O 1
ATOM 1527 N N . PHE A 1 191 ? -7.842 2.420 19.221 1.00 96.88 191 PHE A N 1
ATOM 1528 C CA . PHE A 1 191 ? -8.789 2.262 20.320 1.00 96.88 191 PHE A CA 1
ATOM 1529 C C . PHE A 1 191 ? -8.546 3.331 21.380 1.00 96.88 191 PHE A C 1
ATOM 1531 O O . PHE A 1 191 ? -7.408 3.716 21.664 1.00 96.88 191 PHE A O 1
ATOM 1538 N N . THR A 1 192 ? -9.631 3.805 21.980 1.00 96.69 192 THR A N 1
ATOM 1539 C CA . THR A 1 192 ? -9.546 4.746 23.092 1.00 96.69 192 THR A CA 1
ATOM 1540 C C . THR A 1 192 ? -8.947 4.054 24.320 1.00 96.69 192 THR A C 1
ATOM 1542 O O . THR A 1 192 ? -9.059 2.830 24.457 1.00 96.69 192 THR A O 1
ATOM 1545 N N . PRO A 1 193 ? -8.371 4.808 25.276 1.00 96.25 193 PRO A N 1
ATOM 1546 C CA . PRO A 1 193 ? -7.900 4.234 26.538 1.00 96.25 193 PRO A CA 1
ATOM 1547 C C . PRO A 1 193 ? -8.984 3.462 27.308 1.00 96.25 193 PRO A C 1
ATOM 1549 O O . PRO A 1 193 ? -8.669 2.564 28.080 1.00 96.25 193 PRO A O 1
ATOM 1552 N N . SER A 1 194 ? -10.260 3.796 27.097 1.00 96.88 194 SER A N 1
ATOM 1553 C CA . SER A 1 194 ? -11.404 3.128 27.721 1.00 96.88 194 SER A CA 1
ATOM 1554 C C . SER A 1 194 ? -11.856 1.862 26.976 1.00 96.88 194 SER A C 1
ATOM 1556 O O . SER A 1 194 ? -12.461 0.993 27.600 1.00 96.88 194 SER A O 1
ATOM 1558 N N . ALA A 1 195 ? -11.591 1.736 25.669 1.00 97.62 195 ALA A N 1
ATOM 1559 C CA . ALA A 1 195 ? -11.926 0.548 24.876 1.00 97.62 195 ALA A CA 1
ATOM 1560 C C . ALA A 1 195 ? -10.788 -0.479 24.808 1.00 97.62 195 ALA A C 1
ATOM 1562 O O . ALA A 1 195 ? -11.059 -1.679 24.814 1.00 97.62 195 ALA A O 1
ATOM 1563 N N . ALA A 1 196 ? -9.525 -0.039 24.771 1.00 97.62 196 ALA A N 1
ATOM 1564 C CA . ALA A 1 196 ? -8.366 -0.925 24.627 1.00 97.62 196 ALA A CA 1
ATOM 1565 C C . ALA A 1 196 ? -8.324 -2.076 25.658 1.00 97.62 196 ALA A C 1
ATOM 1567 O O .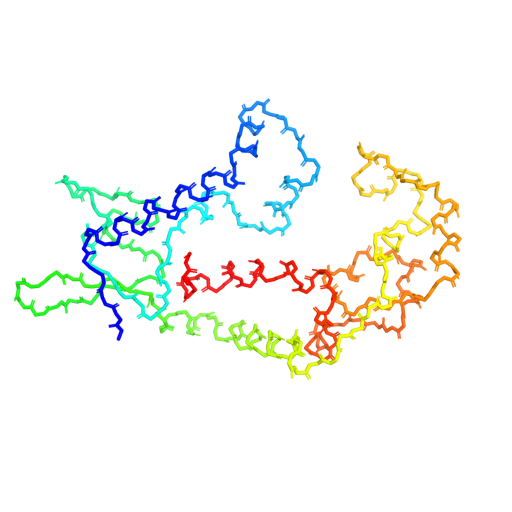 ALA A 1 196 ? -8.177 -3.221 25.226 1.00 97.62 196 ALA A O 1
ATOM 1568 N N . PRO A 1 197 ? -8.562 -1.848 26.969 1.00 97.12 197 PRO A N 1
ATOM 1569 C CA . PRO A 1 197 ? -8.559 -2.921 27.970 1.00 97.12 197 PRO A CA 1
ATOM 1570 C C . PRO A 1 197 ? -9.701 -3.938 27.824 1.00 97.12 197 PRO A C 1
ATOM 1572 O O . PRO A 1 197 ? -9.683 -4.971 28.484 1.00 97.12 197 PRO A O 1
ATOM 1575 N N . ARG A 1 198 ? -10.721 -3.639 27.008 1.00 97.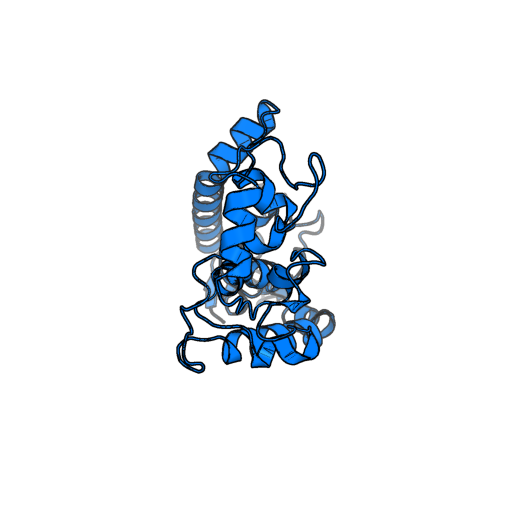06 198 ARG A N 1
ATOM 1576 C CA . ARG A 1 198 ? -11.888 -4.512 26.784 1.00 97.06 198 ARG A CA 1
ATOM 1577 C C . ARG A 1 198 ? -11.674 -5.486 25.631 1.00 97.06 198 ARG A C 1
ATOM 1579 O O . ARG A 1 198 ? -12.479 -6.393 25.444 1.00 97.06 198 ARG A O 1
ATOM 1586 N N . ASN A 1 199 ? -10.633 -5.275 24.831 1.00 97.56 199 ASN A N 1
ATOM 1587 C CA . ASN A 1 199 ? -10.296 -6.173 23.743 1.00 97.56 199 ASN A CA 1
ATOM 1588 C C . ASN A 1 199 ? -9.812 -7.512 24.306 1.00 97.56 199 ASN A C 1
ATOM 1590 O O . ASN A 1 199 ? -9.053 -7.550 25.270 1.00 97.56 199 ASN A O 1
ATOM 1594 N N . SER A 1 200 ? -10.221 -8.617 23.688 1.00 95.75 200 SER A N 1
ATOM 1595 C CA . SER A 1 200 ? -9.922 -9.980 24.149 1.00 95.75 200 SER A CA 1
ATOM 1596 C C . SER A 1 200 ? -8.429 -10.317 24.173 1.00 95.75 200 SER A C 1
ATOM 1598 O O . SER A 1 200 ? -8.026 -11.352 24.698 1.00 95.75 200 SER A O 1
ATOM 1600 N N . MET A 1 201 ? -7.611 -9.474 23.550 1.00 94.75 201 MET A N 1
ATOM 1601 C CA . MET A 1 201 ? -6.163 -9.566 23.501 1.00 94.75 201 MET A CA 1
ATOM 1602 C C . MET A 1 201 ? -5.560 -8.170 23.338 1.00 94.75 201 MET A C 1
ATOM 1604 O O . MET A 1 201 ? -6.248 -7.230 22.944 1.00 94.75 201 MET A O 1
ATOM 1608 N N . GLU A 1 202 ? -4.256 -8.043 23.548 1.00 95.88 202 GLU A N 1
ATOM 1609 C CA . GLU A 1 202 ? -3.508 -6.829 23.224 1.00 95.88 202 GLU A CA 1
ATOM 1610 C C . GLU A 1 202 ? -2.568 -7.121 22.041 1.00 95.88 202 GLU A C 1
ATOM 1612 O O . GLU A 1 202 ? -1.517 -7.744 22.221 1.00 95.88 202 GLU A O 1
ATOM 1617 N N . PRO A 1 203 ? -2.946 -6.757 20.799 1.00 96.31 203 PRO A N 1
ATOM 1618 C CA . PRO A 1 203 ? -2.071 -6.919 19.647 1.00 96.31 203 PRO A CA 1
ATOM 1619 C C . PRO A 1 203 ? -0.771 -6.137 19.833 1.00 96.31 203 PRO A C 1
ATOM 1621 O O . PRO A 1 203 ? -0.784 -4.964 20.198 1.00 96.31 203 PRO A O 1
ATOM 1624 N N . THR A 1 204 ? 0.359 -6.761 19.508 1.00 96.31 204 THR A N 1
ATOM 1625 C CA . THR A 1 204 ? 1.673 -6.104 19.517 1.00 96.31 204 THR A CA 1
ATOM 1626 C C . THR A 1 204 ? 2.377 -6.318 18.186 1.00 96.31 204 THR A C 1
ATOM 1628 O O . THR A 1 204 ? 2.008 -7.193 17.400 1.00 96.31 204 THR A O 1
ATOM 1631 N N . ARG A 1 205 ? 3.441 -5.550 17.913 1.00 94.94 205 ARG A N 1
ATOM 1632 C CA . ARG A 1 205 ? 4.215 -5.755 16.676 1.00 94.94 205 ARG A CA 1
ATOM 1633 C C . ARG A 1 205 ? 4.901 -7.122 16.668 1.00 94.94 205 ARG A C 1
ATOM 1635 O O . ARG A 1 205 ? 5.033 -7.719 15.605 1.00 94.94 205 ARG A O 1
ATOM 1642 N N . ALA A 1 206 ? 5.310 -7.608 17.842 1.00 95.12 206 ALA A N 1
ATOM 1643 C CA . ALA A 1 206 ? 5.954 -8.907 18.002 1.00 95.12 206 ALA A CA 1
ATOM 1644 C C . ALA A 1 206 ? 4.996 -10.063 17.684 1.00 95.12 206 ALA A C 1
ATOM 1646 O O . ALA A 1 206 ? 5.401 -11.018 17.030 1.00 95.12 206 ALA A O 1
ATOM 1647 N N . THR A 1 207 ? 3.728 -9.939 18.081 1.00 94.94 207 THR A N 1
ATOM 1648 C CA . THR A 1 207 ? 2.716 -10.996 17.938 1.00 94.94 207 THR A CA 1
ATOM 1649 C C . THR A 1 207 ? 1.832 -10.839 16.696 1.00 94.94 207 THR A C 1
ATOM 1651 O O . THR A 1 207 ? 0.966 -11.671 16.442 1.00 94.94 207 THR A O 1
ATOM 1654 N N . GLN A 1 208 ? 2.050 -9.805 15.874 1.00 95.94 208 GLN A N 1
ATOM 1655 C CA . GLN A 1 208 ? 1.225 -9.520 14.694 1.00 95.94 208 GLN A CA 1
ATOM 1656 C C . GLN A 1 208 ? 1.136 -10.712 13.727 1.00 95.94 208 GLN A C 1
ATOM 1658 O O . GLN A 1 208 ? 0.056 -11.050 13.254 1.00 95.94 208 GLN A O 1
ATOM 1663 N N . VAL A 1 209 ? 2.259 -11.382 13.457 1.00 96.19 209 VAL A N 1
ATOM 1664 C CA . VAL A 1 209 ? 2.304 -12.571 12.581 1.00 96.19 209 VAL A CA 1
ATOM 1665 C C . VAL A 1 209 ? 1.414 -13.700 13.119 1.00 96.19 209 VAL A C 1
ATOM 1667 O O . VAL A 1 209 ? 0.807 -14.449 12.349 1.00 96.19 209 VAL A O 1
ATOM 1670 N N . ASP A 1 210 ? 1.307 -13.792 14.441 1.00 94.69 210 ASP A N 1
ATOM 1671 C CA . ASP A 1 210 ? 0.594 -14.853 15.137 1.00 94.69 210 ASP A CA 1
ATOM 1672 C C . ASP A 1 210 ? -0.899 -14.556 15.308 1.00 94.69 210 ASP A C 1
ATOM 1674 O O . ASP A 1 210 ? -1.654 -15.490 15.586 1.00 94.69 210 ASP A O 1
ATOM 1678 N N . HIS A 1 211 ? -1.352 -13.319 15.076 1.00 94.44 211 HIS A N 1
ATOM 1679 C CA . HIS A 1 211 ? -2.738 -12.913 15.340 1.00 94.44 211 HIS A CA 1
ATOM 1680 C C . HIS A 1 211 ? -3.454 -12.181 14.205 1.00 94.44 211 HIS A C 1
ATOM 1682 O O . HIS A 1 211 ? -4.687 -12.165 14.221 1.00 94.44 211 HIS A O 1
ATOM 1688 N N . ASP A 1 212 ? -2.756 -11.619 13.212 1.00 96.12 212 ASP A N 1
ATOM 1689 C CA . ASP A 1 212 ? -3.419 -10.974 12.073 1.00 96.12 212 ASP A CA 1
ATOM 1690 C C . ASP A 1 212 ? -4.378 -11.970 11.401 1.00 96.12 212 ASP A C 1
ATOM 1692 O O . ASP A 1 212 ? -3.990 -12.995 10.830 1.00 96.12 212 ASP A O 1
ATOM 1696 N N . ASN A 1 213 ? -5.669 -11.673 11.529 1.00 95.62 213 ASN A N 1
ATOM 1697 C CA . ASN A 1 213 ? -6.751 -12.539 11.096 1.00 95.62 213 ASN A CA 1
ATOM 1698 C C . ASN A 1 213 ? -7.050 -12.274 9.610 1.00 95.62 213 ASN A C 1
ATOM 1700 O O . ASN A 1 213 ? -7.342 -11.128 9.266 1.00 95.62 213 ASN A O 1
ATOM 1704 N N . PRO A 1 214 ? -7.047 -13.294 8.728 1.00 95.75 214 PRO A N 1
ATOM 1705 C CA . PRO A 1 214 ? -7.313 -13.126 7.297 1.00 95.75 214 PRO A CA 1
ATOM 1706 C C . PRO A 1 214 ? -8.685 -12.520 6.979 1.00 95.75 214 PRO A C 1
ATOM 1708 O O . PRO A 1 214 ? -8.858 -11.965 5.901 1.00 95.75 214 PRO A O 1
ATOM 1711 N N . ALA A 1 215 ? -9.665 -12.642 7.881 1.00 94.12 215 ALA A N 1
ATOM 1712 C CA . ALA A 1 215 ? -10.991 -12.049 7.709 1.00 94.12 215 ALA A CA 1
ATOM 1713 C C . ALA A 1 215 ? -11.084 -10.590 8.186 1.00 94.12 215 ALA A C 1
ATOM 1715 O O . ALA A 1 215 ? -12.125 -9.955 8.026 1.00 94.12 215 ALA A O 1
ATOM 1716 N N . CYS A 1 216 ? -10.023 -10.042 8.783 1.00 94.31 216 CYS A N 1
ATOM 1717 C CA . CYS A 1 216 ? -10.005 -8.647 9.194 1.00 94.31 216 CYS A CA 1
ATOM 1718 C C . CYS A 1 216 ? -9.943 -7.729 7.966 1.00 94.31 216 CYS A C 1
ATOM 1720 O O . CYS A 1 216 ? -9.039 -7.857 7.138 1.00 94.31 216 CYS A O 1
ATOM 1722 N N . LEU A 1 217 ? -10.846 -6.742 7.902 1.00 94.00 217 LEU A N 1
ATOM 1723 C CA . LEU A 1 217 ? -10.836 -5.700 6.870 1.00 94.00 217 LEU A CA 1
ATOM 1724 C C . LEU A 1 217 ? -9.452 -5.043 6.745 1.00 94.00 217 LEU A C 1
ATOM 1726 O O . LEU A 1 217 ? -8.935 -4.908 5.641 1.00 94.00 217 LEU A O 1
ATOM 1730 N N . HIS A 1 218 ? -8.822 -4.703 7.872 1.00 95.00 218 HIS A N 1
ATOM 1731 C CA . HIS A 1 218 ? -7.530 -4.018 7.889 1.00 95.00 218 HIS A CA 1
ATOM 1732 C C . HIS A 1 218 ? -6.374 -4.877 7.370 1.00 95.00 218 HIS A C 1
ATOM 1734 O O . HIS A 1 218 ? -5.488 -4.353 6.703 1.00 95.00 218 HIS A O 1
ATOM 1740 N N . VAL A 1 219 ? -6.407 -6.197 7.592 1.00 95.38 219 VAL A N 1
ATOM 1741 C CA . VAL A 1 219 ? -5.429 -7.120 6.988 1.00 95.38 219 VAL A CA 1
ATOM 1742 C C . VAL A 1 219 ? -5.568 -7.120 5.462 1.00 95.38 219 VAL A C 1
ATOM 1744 O O . VAL A 1 219 ? -4.562 -7.124 4.753 1.00 95.38 219 VAL A O 1
ATOM 1747 N N . GLY A 1 220 ? -6.801 -7.049 4.949 1.00 93.50 220 GLY A N 1
ATOM 1748 C CA . GLY A 1 220 ? -7.073 -6.883 3.520 1.00 93.50 220 GLY A CA 1
ATOM 1749 C C . GLY A 1 220 ? -6.623 -5.523 2.975 1.00 93.50 220 GLY A C 1
ATOM 1750 O O . GLY A 1 220 ? -5.934 -5.470 1.958 1.00 93.50 220 GLY A O 1
ATOM 1751 N N . MET A 1 221 ? -6.948 -4.426 3.667 1.00 93.12 221 MET A N 1
ATOM 1752 C CA . MET A 1 221 ? -6.509 -3.071 3.297 1.00 93.12 221 MET A CA 1
ATOM 1753 C C . MET A 1 221 ? -4.981 -2.969 3.226 1.00 93.12 221 MET A C 1
ATOM 1755 O O . MET A 1 221 ? -4.426 -2.363 2.309 1.00 93.12 221 MET A O 1
ATOM 1759 N N . ASP A 1 222 ? -4.286 -3.628 4.150 1.00 94.38 222 ASP A N 1
ATOM 1760 C CA . ASP A 1 222 ? -2.831 -3.660 4.219 1.00 94.38 222 ASP A CA 1
ATOM 1761 C C . ASP A 1 222 ? -2.157 -4.305 3.002 1.00 94.38 222 ASP A C 1
ATOM 1763 O O . ASP A 1 222 ? -0.982 -4.025 2.755 1.00 94.38 222 ASP A O 1
ATOM 1767 N N . LEU A 1 223 ? -2.869 -5.089 2.185 1.00 94.19 223 LEU A N 1
ATOM 1768 C CA . LEU A 1 223 ? -2.334 -5.568 0.907 1.00 94.19 223 LEU A CA 1
ATOM 1769 C C . LEU A 1 223 ? -1.891 -4.405 0.011 1.00 94.19 223 LEU A C 1
ATOM 1771 O O . LEU A 1 223 ? -0.856 -4.509 -0.646 1.00 94.19 223 LEU A O 1
ATOM 1775 N N . TYR A 1 224 ? -2.592 -3.268 0.057 1.00 93.06 224 TYR A N 1
ATOM 1776 C CA . TYR A 1 224 ? -2.184 -2.050 -0.642 1.00 93.06 224 TYR A CA 1
ATOM 1777 C C . TYR A 1 224 ? -0.859 -1.489 -0.096 1.00 93.06 224 TYR A C 1
ATOM 1779 O O . TYR A 1 224 ? 0.063 -1.184 -0.856 1.00 93.06 224 TYR A O 1
ATOM 1787 N N . LYS A 1 225 ? -0.710 -1.434 1.236 1.00 94.12 225 LYS A N 1
ATOM 1788 C CA . LYS A 1 225 ? 0.535 -1.024 1.914 1.00 94.12 225 LYS A CA 1
ATOM 1789 C C . LYS A 1 225 ? 1.705 -1.927 1.537 1.00 94.12 225 LYS A C 1
ATOM 1791 O O . LYS A 1 225 ? 2.806 -1.433 1.285 1.00 94.12 225 LYS A O 1
ATOM 1796 N N . TRP A 1 226 ? 1.490 -3.241 1.528 1.00 95.38 226 TRP A N 1
ATOM 1797 C CA . TRP A 1 226 ? 2.526 -4.215 1.197 1.00 95.38 226 TRP A CA 1
ATOM 1798 C C . TRP A 1 226 ? 2.900 -4.158 -0.279 1.00 95.38 226 TRP A C 1
ATOM 1800 O O . TRP A 1 226 ? 4.091 -4.184 -0.583 1.00 95.38 226 TRP A O 1
ATOM 1810 N N . ALA A 1 227 ? 1.928 -3.967 -1.175 1.00 94.94 227 ALA A N 1
ATOM 1811 C CA . ALA A 1 227 ? 2.197 -3.769 -2.593 1.00 94.94 227 ALA A CA 1
ATOM 1812 C C . ALA A 1 227 ? 3.089 -2.541 -2.838 1.00 94.94 227 ALA A C 1
ATOM 1814 O O . ALA A 1 227 ? 4.136 -2.668 -3.469 1.00 94.94 227 ALA A O 1
ATOM 1815 N N . MET A 1 228 ? 2.753 -1.396 -2.228 1.00 93.25 228 MET A N 1
ATOM 1816 C CA . MET A 1 228 ? 3.584 -0.183 -2.259 1.00 93.25 228 MET A CA 1
ATOM 1817 C C . MET A 1 228 ? 5.015 -0.446 -1.767 1.00 93.25 228 MET A C 1
ATOM 1819 O O . MET A 1 228 ? 5.983 0.028 -2.360 1.00 93.25 228 MET A O 1
ATOM 1823 N N . LYS A 1 229 ? 5.178 -1.148 -0.638 1.00 94.75 229 LYS A N 1
ATOM 1824 C CA . LYS A 1 229 ? 6.510 -1.388 -0.055 1.00 94.75 229 LYS A CA 1
ATOM 1825 C C . LYS A 1 229 ? 7.354 -2.344 -0.895 1.00 94.75 229 LYS A C 1
ATOM 1827 O O . LYS A 1 229 ? 8.583 -2.249 -0.861 1.00 94.75 229 LYS A O 1
ATOM 1832 N N . LEU A 1 230 ? 6.707 -3.247 -1.628 1.00 95.88 230 LEU A N 1
ATOM 1833 C CA . LEU A 1 230 ? 7.343 -4.226 -2.503 1.00 95.88 230 LEU A CA 1
ATOM 1834 C C . LEU A 1 230 ? 7.673 -3.677 -3.897 1.00 95.88 230 LEU A C 1
ATOM 1836 O O . LEU A 1 230 ? 8.354 -4.368 -4.645 1.00 95.88 230 LEU A O 1
ATOM 1840 N N . THR A 1 231 ? 7.270 -2.455 -4.253 1.00 93.69 231 THR A N 1
ATOM 1841 C CA . THR A 1 231 ? 7.729 -1.781 -5.479 1.00 93.69 231 THR A CA 1
ATOM 1842 C C . THR A 1 231 ? 9.269 -1.719 -5.536 1.00 93.69 231 THR A C 1
ATOM 1844 O O . THR A 1 231 ? 9.882 -1.331 -4.535 1.00 93.69 231 THR A O 1
ATOM 1847 N N . PRO A 1 232 ? 9.913 -2.051 -6.678 1.00 94.75 232 PRO A N 1
ATOM 1848 C CA . PRO A 1 232 ? 9.333 -2.397 -7.988 1.00 94.75 232 PRO A CA 1
ATOM 1849 C C . PRO A 1 232 ? 9.167 -3.907 -8.248 1.00 94.75 232 PRO A C 1
ATOM 1851 O O . PRO A 1 232 ? 8.991 -4.328 -9.389 1.00 94.75 232 PRO A O 1
ATOM 1854 N N . LEU A 1 233 ? 9.269 -4.751 -7.220 1.00 96.62 233 LEU A N 1
ATOM 1855 C CA . LEU A 1 233 ? 9.302 -6.204 -7.383 1.00 96.62 233 LEU A CA 1
ATOM 1856 C C . LEU A 1 233 ? 7.955 -6.790 -7.822 1.00 96.62 233 LEU A C 1
ATOM 1858 O O . LEU A 1 233 ? 7.937 -7.839 -8.465 1.00 96.62 233 LEU A O 1
ATOM 1862 N N . LEU A 1 234 ? 6.834 -6.148 -7.497 1.00 95.56 234 LEU A N 1
ATOM 1863 C CA . LEU A 1 234 ? 5.512 -6.600 -7.931 1.00 95.56 234 LEU A CA 1
ATOM 1864 C C . LEU A 1 234 ? 5.106 -5.962 -9.265 1.00 95.56 234 LEU A C 1
ATOM 1866 O O . LEU A 1 234 ? 5.414 -4.789 -9.484 1.00 95.56 234 LEU A O 1
ATOM 1870 N N . PRO A 1 235 ? 4.419 -6.717 -10.139 1.00 95.62 235 PRO A N 1
ATOM 1871 C CA . PRO A 1 235 ? 3.858 -6.162 -11.359 1.00 95.62 235 PRO A CA 1
ATOM 1872 C C . PRO A 1 235 ? 2.679 -5.226 -11.054 1.00 95.62 235 PRO A C 1
ATOM 1874 O O . PRO A 1 235 ? 1.902 -5.475 -10.128 1.00 95.62 235 PRO A O 1
ATOM 1877 N N . SER A 1 236 ? 2.576 -4.169 -11.858 1.00 93.75 236 SER A N 1
ATOM 1878 C CA . SER A 1 236 ? 1.447 -3.237 -11.974 1.00 93.75 236 SER A CA 1
ATOM 1879 C C . SER A 1 236 ? 0.199 -3.841 -12.625 1.00 93.75 236 SER A C 1
ATOM 1881 O O . SER A 1 236 ? 0.349 -4.760 -13.459 1.00 93.75 236 SER A O 1
#

Solvent-accessible surface area (backbone atoms only — not comparable to full-atom values): 13561 Å² total; per-residue (Å²): 118,53,72,34,52,35,67,56,44,43,52,55,33,52,58,41,30,52,53,39,48,64,77,40,40,70,62,51,57,31,53,77,70,72,51,86,48,88,64,72,52,40,54,45,66,76,43,88,58,43,70,76,58,64,35,54,66,30,76,10,57,62,28,32,25,30,49,67,41,49,34,44,97,87,67,46,68,67,45,91,66,38,47,97,86,67,52,41,81,66,46,44,74,44,81,47,63,92,97,48,70,37,36,30,27,46,33,59,65,62,46,44,75,79,35,41,69,60,52,51,50,52,53,51,32,58,55,43,31,27,74,93,70,32,85,65,60,77,77,45,80,74,48,62,70,45,27,45,51,28,86,53,56,92,94,62,64,83,68,74,92,53,87,72,96,56,56,72,69,59,42,32,54,47,63,71,72,51,76,41,57,63,36,43,39,92,61,52,76,52,36,23,88,77,31,48,83,60,29,79,51,83,56,38,85,88,48,34,52,82,42,36,38,49,58,36,67,66,60,56,57,42,50,56,59,51,53,64,69,42,57,51,49,51,60,108

Radius of gyration: 22.6 Å; Cα contacts (8 Å, |Δi|>4): 301; chains: 1; bounding box: 53×44×60 Å